Protein AF-0000000077848828 (afdb_homodimer)

pLDDT: mean 71.22, std 27.48, range [21.75, 97.56]

Secondary structure (DSSP, 8-state):
-HHHHHHHHHHTEEEEEEE-TT-BHHHHHHHHGGG--EEEEEEEEEGGGSS-EEEEEEEESSTHHHHHHHHTTT-EETTEEPEEEEPP---TT---------------------------------------/-HHHHHHHHHHTEEEEEEE-TT-BHHHHHHHHGGG--EEEEEEEEEGGGSS-EEEEEEEESSTHHHHHHHHTTT-EETTEEPEEEEPP---TT---------------------------------------

InterPro domains:
  IPR000504 RNA recognition motif domain [PF00076] (14-82)
  IPR000504 RNA recognition motif domain [PS50102] (12-89)
  IPR000504 RNA recognition motif domain [SM00360] (13-85)
  IPR012677 Nucleotide-binding alpha-beta plait domain superfamily [G3DSA:3.30.70.330] (1-129)
  IPR035979 RNA-binding domain superfamily [SSF54928] (4-111)

Solvent-accessible surface area (backbone atoms only — not comparable to full-atom values): 15439 Å² total; per-residue (Å²): 106,69,65,59,53,49,47,56,51,27,60,14,14,29,32,34,38,53,32,50,47,72,52,20,52,46,56,53,48,63,73,47,44,87,37,44,59,64,43,36,36,36,40,40,36,35,59,77,69,82,47,73,44,16,32,33,38,40,27,36,74,44,51,73,24,35,61,49,44,37,66,51,37,66,38,74,50,96,86,28,67,27,44,41,39,76,36,77,72,83,48,92,84,55,74,71,74,64,68,72,68,74,71,72,75,73,73,74,72,69,79,60,85,74,88,66,86,79,78,74,87,91,82,86,81,86,73,87,71,80,66,120,108,70,65,58,52,50,48,55,49,26,61,14,15,31,32,34,37,53,31,52,47,72,53,21,52,47,56,51,47,62,72,47,45,89,35,43,59,62,42,34,36,36,40,41,36,36,58,78,67,82,49,72,44,16,33,34,38,41,29,35,74,44,52,72,26,34,60,50,44,36,66,53,36,66,37,73,50,96,85,28,65,26,45,39,39,76,37,76,70,81,48,92,86,54,74,70,74,63,69,70,64,73,70,71,72,73,69,76,69,79,72,72,86,86,80,78,72,80,76,85,72,93,70,88,68,91,70,92,80,61,94,114

Foldseek 3Di:
DVLVVLVVQLLQKKKKWQDAPPDDPVQVCVVLVVLAAWDDKAKDFDDPPVDRIIMMMTTHPDNSSLVVQQVCQQPDDPRDHMHMGRGDRDPVPPPCPCPVPVPPPPPPPPPDDDDPDDDDDDDDDDPDPDDD/DVLVVLVVQLLQKKKKWQDAPPDDPVQVCVVLVVLAAWDDKAKDFDDPPVDRIIMMMTTHPDNSSLVVQQVCQQPDDPRDHMHMGRGDRDPVPPPCPCPVPVPPPCPVPDPDDDDPPPDDDDDDDPDDDDDD

Structure (mmCIF, N/CA/C/O backbone):
data_AF-0000000077848828-model_v1
#
loop_
_entity.id
_entity.type
_entity.pdbx_description
1 polymer 'PABPN1 like, cytoplasmic'
#
loop_
_atom_site.group_PDB
_atom_site.id
_atom_site.type_symbol
_atom_site.label_atom_id
_atom_site.label_alt_id
_atom_site.label_comp_id
_atom_site.label_asym_id
_atom_site.label_entity_id
_atom_site.label_seq_id
_atom_site.pdbx_PDB_ins_code
_atom_site.Cartn_x
_atom_site.Cartn_y
_atom_site.Cartn_z
_atom_site.occupancy
_atom_site.B_iso_or_equiv
_atom_site.auth_seq_id
_atom_site.auth_comp_id
_atom_site.auth_asym_id
_atom_site.auth_atom_id
_atom_site.pdbx_PDB_model_num
ATOM 1 N N . ARG A 1 1 ? 4.199 15.312 17.312 1 58.78 1 ARG A N 1
ATOM 2 C CA . ARG A 1 1 ? 4.566 13.93 17.578 1 58.78 1 ARG A CA 1
ATOM 3 C C . ARG A 1 1 ? 4.328 13.055 16.344 1 58.78 1 ARG A C 1
ATOM 5 O O . ARG A 1 1 ? 5.215 12.305 15.93 1 58.78 1 ARG A O 1
ATOM 12 N N . ALA A 1 2 ? 3.207 13.312 15.711 1 61.81 2 ALA A N 1
ATOM 13 C CA . ALA A 1 2 ? 2.877 12.508 14.539 1 61.81 2 ALA A CA 1
ATOM 14 C C . ALA A 1 2 ? 3.846 12.789 13.391 1 61.81 2 ALA A C 1
ATOM 16 O O . ALA A 1 2 ? 4.301 11.859 12.719 1 61.81 2 ALA A O 1
ATOM 17 N N . THR A 1 3 ? 4.195 13.961 13.281 1 66.38 3 THR A N 1
ATOM 18 C CA . THR A 1 3 ? 5.082 14.344 12.188 1 66.38 3 THR A CA 1
ATOM 19 C C . THR A 1 3 ? 6.488 13.789 12.414 1 66.38 3 THR A C 1
ATOM 21 O O . THR A 1 3 ? 7.133 13.328 11.469 1 66.38 3 THR A O 1
ATOM 24 N N . GLN A 1 4 ? 6.969 13.875 13.727 1 67.81 4 GLN A N 1
ATOM 25 C CA . GLN A 1 4 ? 8.297 13.359 14.039 1 67.81 4 GLN A CA 1
ATOM 26 C C . GLN A 1 4 ? 8.367 11.852 13.82 1 67.81 4 GLN A C 1
ATOM 28 O O . GLN A 1 4 ? 9.359 11.336 13.305 1 67.81 4 GLN A O 1
ATOM 33 N N . GLU A 1 5 ? 7.336 11.219 14.188 1 77.88 5 GLU A N 1
ATOM 34 C CA . GLU A 1 5 ? 7.285 9.773 13.992 1 77.88 5 GLU A CA 1
ATOM 35 C C . GLU A 1 5 ? 7.297 9.422 12.508 1 77.88 5 GLU A C 1
ATOM 37 O O . GLU A 1 5 ? 7.957 8.469 12.094 1 77.88 5 GLU A O 1
ATOM 42 N N . LYS A 1 6 ? 6.594 10.234 11.852 1 81.38 6 LYS A N 1
ATOM 43 C CA . LYS A 1 6 ? 6.559 10.008 10.406 1 81.38 6 LYS A CA 1
ATOM 44 C C . LYS A 1 6 ? 7.938 10.203 9.789 1 81.38 6 LYS A C 1
ATOM 46 O O . LYS A 1 6 ? 8.344 9.438 8.914 1 81.38 6 LYS A O 1
ATOM 51 N N . MET A 1 7 ? 8.641 11.18 10.195 1 81.12 7 MET A N 1
ATOM 52 C CA . MET A 1 7 ? 9.977 11.445 9.672 1 81.12 7 MET A CA 1
ATOM 53 C C . MET A 1 7 ? 10.93 10.297 10.008 1 81.12 7 MET A C 1
ATOM 55 O O . MET A 1 7 ? 11.773 9.922 9.188 1 81.12 7 MET A O 1
ATOM 59 N N . GLU A 1 8 ? 10.859 9.844 11.18 1 87.31 8 GLU A N 1
ATOM 60 C CA . GLU A 1 8 ? 11.727 8.742 11.594 1 87.31 8 GLU A CA 1
ATOM 61 C C . GLU A 1 8 ? 11.453 7.484 10.773 1 87.31 8 GLU A C 1
ATOM 63 O O . GLU A 1 8 ? 12.383 6.773 10.391 1 87.31 8 GLU A O 1
ATOM 68 N N . VAL A 1 9 ? 10.234 7.219 10.539 1 90.56 9 VAL A N 1
ATOM 69 C CA . VAL A 1 9 ? 9.867 6.059 9.742 1 90.56 9 VAL A CA 1
ATOM 70 C C . VAL A 1 9 ? 10.391 6.223 8.312 1 90.56 9 VAL A C 1
ATOM 72 O O . VAL A 1 9 ? 10.898 5.27 7.719 1 90.56 9 VAL A O 1
ATOM 75 N N . ASP A 1 10 ? 10.32 7.398 7.801 1 92.44 10 ASP A N 1
ATOM 76 C CA . ASP A 1 10 ? 10.781 7.656 6.441 1 92.44 10 ASP A CA 1
ATOM 77 C C . ASP A 1 10 ? 12.289 7.434 6.32 1 92.44 10 ASP A C 1
ATOM 79 O O . ASP A 1 10 ? 12.773 6.938 5.301 1 92.44 10 ASP A O 1
ATOM 83 N N . GLN A 1 11 ? 13.031 7.734 7.367 1 93.69 11 GLN A N 1
ATOM 84 C CA . GLN A 1 11 ? 14.484 7.586 7.352 1 93.69 11 GLN A CA 1
ATOM 85 C C . GLN A 1 11 ? 14.891 6.117 7.34 1 93.69 11 GLN A C 1
ATOM 87 O O . GLN A 1 11 ? 16.016 5.777 6.98 1 93.69 11 GLN A O 1
ATOM 92 N N . ARG A 1 12 ? 13.961 5.27 7.738 1 96.5 12 ARG A N 1
ATOM 93 C CA . ARG A 1 12 ? 14.234 3.836 7.758 1 96.5 12 ARG A CA 1
ATOM 94 C C . ARG A 1 12 ? 13.547 3.133 6.59 1 96.5 12 ARG A C 1
ATOM 96 O O . ARG A 1 12 ? 13.391 1.911 6.602 1 96.5 12 ARG A O 1
ATOM 103 N N . SER A 1 13 ? 13.133 3.914 5.629 1 97.44 13 SER A N 1
ATOM 104 C CA . SER A 1 13 ? 12.336 3.342 4.547 1 97.44 13 SER A CA 1
ATOM 105 C C . SER A 1 13 ? 12.992 3.578 3.193 1 97.44 13 SER A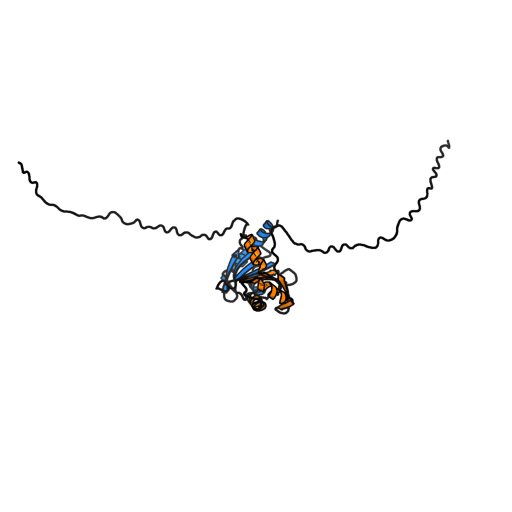 C 1
ATOM 107 O O . SER A 1 13 ? 13.797 4.5 3.039 1 97.44 13 SER A O 1
ATOM 109 N N . VAL A 1 14 ? 12.664 2.709 2.209 1 97.25 14 VAL A N 1
ATOM 110 C CA . VAL A 1 14 ? 13.102 2.891 0.827 1 97.25 14 VAL A CA 1
ATOM 111 C C . VAL A 1 14 ? 11.883 2.904 -0.099 1 97.25 14 VAL A C 1
ATOM 113 O O . VAL A 1 14 ? 10.852 2.301 0.21 1 97.25 14 VAL A O 1
ATOM 116 N N . TYR A 1 15 ? 12.047 3.635 -1.154 1 95.88 15 TYR A N 1
ATOM 117 C CA . TYR A 1 15 ? 11.164 3.572 -2.311 1 95.88 15 TYR A CA 1
ATOM 118 C C . TYR A 1 15 ? 11.625 2.51 -3.299 1 95.88 15 TYR A C 1
ATOM 120 O O . TYR A 1 15 ? 12.812 2.447 -3.641 1 95.88 15 TYR A O 1
ATOM 128 N N . VAL A 1 16 ? 10.695 1.726 -3.732 1 95.62 16 VAL A N 1
ATOM 129 C CA . VAL A 1 16 ? 10.961 0.718 -4.754 1 95.62 16 VAL A CA 1
ATOM 130 C C . VAL A 1 16 ? 10.078 0.968 -5.973 1 95.62 16 VAL A C 1
ATOM 132 O O . VAL A 1 16 ? 8.859 0.831 -5.902 1 95.62 16 VAL A O 1
ATOM 135 N N . GLY A 1 17 ? 10.703 1.342 -7.117 1 93.31 17 GLY A N 1
ATOM 136 C CA . GLY A 1 17 ? 9.969 1.612 -8.344 1 93.31 17 GLY A CA 1
ATOM 137 C C . GLY A 1 17 ? 9.945 0.433 -9.297 1 93.31 17 GLY A C 1
ATOM 138 O O . GLY A 1 17 ? 10.781 -0.467 -9.195 1 93.31 17 GLY A O 1
ATOM 139 N N . ASN A 1 18 ? 8.945 0.45 -10.18 1 91.06 18 ASN A N 1
ATOM 140 C CA . ASN A 1 18 ? 8.797 -0.529 -11.25 1 91.06 18 ASN A CA 1
ATOM 141 C C . ASN A 1 18 ? 8.438 -1.908 -10.703 1 91.06 18 ASN A C 1
ATOM 143 O O . ASN A 1 18 ? 8.961 -2.92 -11.172 1 91.06 18 ASN A O 1
ATOM 147 N N . VAL A 1 19 ? 7.629 -1.877 -9.75 1 92.31 19 VAL A N 1
ATOM 148 C CA . VAL A 1 19 ? 7.191 -3.129 -9.148 1 92.31 19 VAL A CA 1
ATOM 149 C C . VAL A 1 19 ? 6.059 -3.734 -9.969 1 92.31 19 VAL A C 1
ATOM 151 O O . VAL A 1 19 ? 5.094 -3.045 -10.312 1 92.31 19 VAL A O 1
ATOM 154 N N . ASP A 1 20 ? 6.234 -4.996 -10.25 1 91.5 20 ASP A N 1
ATOM 155 C CA . ASP A 1 20 ? 5.242 -5.734 -11.023 1 91.5 20 ASP A CA 1
ATOM 156 C C . ASP A 1 20 ? 3.916 -5.824 -10.273 1 91.5 20 ASP A C 1
ATOM 158 O O . ASP A 1 20 ? 3.896 -6.07 -9.062 1 91.5 20 ASP A O 1
ATOM 162 N N . TYR A 1 21 ? 2.809 -5.848 -10.984 1 90.19 21 TYR A N 1
ATOM 163 C CA . TYR A 1 21 ? 1.464 -5.91 -10.43 1 90.19 21 TYR A CA 1
ATOM 164 C C . TYR A 1 21 ? 1.23 -7.238 -9.719 1 90.19 21 TYR A C 1
ATOM 166 O O . TYR A 1 21 ? 0.445 -7.316 -8.766 1 90.19 21 TYR A O 1
ATOM 174 N N . GLY A 1 22 ? 1.906 -8.18 -10.172 1 92.81 22 GLY A N 1
ATOM 175 C CA . GLY A 1 22 ? 1.775 -9.508 -9.594 1 92.81 22 GLY A CA 1
ATOM 176 C C . GLY A 1 22 ? 2.664 -9.727 -8.383 1 92.81 22 GLY A C 1
ATOM 177 O O . GLY A 1 22 ? 2.568 -10.75 -7.707 1 92.81 22 GLY A O 1
ATOM 178 N N . GLY A 1 23 ? 3.508 -8.719 -8.07 1 94.12 23 GLY A N 1
ATOM 179 C CA . GLY A 1 23 ? 4.383 -8.836 -6.914 1 94.12 23 GLY A CA 1
ATOM 180 C C . GLY A 1 23 ? 3.643 -8.734 -5.59 1 94.12 23 GLY A C 1
ATOM 181 O O . GLY A 1 23 ? 2.754 -7.898 -5.434 1 94.12 23 GLY A O 1
ATOM 182 N N . SER A 1 24 ? 4.016 -9.578 -4.66 1 94.94 24 SER A N 1
ATOM 183 C CA . SER A 1 24 ? 3.385 -9.586 -3.346 1 94.94 24 SER A CA 1
ATOM 184 C C . SER A 1 24 ? 4.332 -9.039 -2.277 1 94.94 24 SER A C 1
ATOM 186 O O . SER A 1 24 ? 5.539 -8.938 -2.508 1 94.94 24 SER A O 1
ATOM 188 N N . ALA A 1 25 ? 3.727 -8.742 -1.185 1 94.56 25 ALA A N 1
ATOM 189 C CA . ALA A 1 25 ? 4.543 -8.305 -0.055 1 94.56 25 ALA A CA 1
ATOM 190 C C . ALA A 1 25 ? 5.523 -9.398 0.367 1 94.56 25 ALA A C 1
ATOM 192 O O . ALA A 1 25 ? 6.676 -9.109 0.707 1 94.56 25 ALA A O 1
ATOM 193 N N . GLU A 1 26 ? 5.066 -10.531 0.309 1 93.19 26 GLU A N 1
ATOM 194 C CA . GLU A 1 26 ? 5.906 -11.672 0.669 1 93.19 26 GLU A CA 1
ATOM 195 C C . GLU A 1 26 ? 7.133 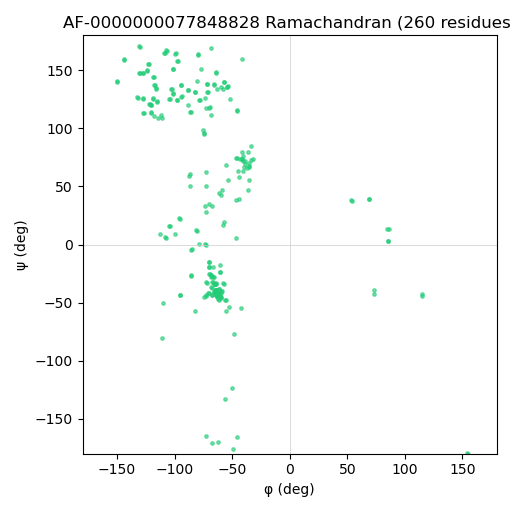-11.766 -0.235 1 93.19 26 GLU A C 1
ATOM 197 O O . GLU A 1 26 ? 8.25 -11.977 0.244 1 93.19 26 GLU A O 1
ATOM 202 N N . GLU A 1 27 ? 6.93 -11.594 -1.437 1 95.25 27 GLU A N 1
ATOM 203 C CA . GLU A 1 27 ? 8.023 -11.664 -2.398 1 95.25 27 GLU A CA 1
ATOM 204 C C . GLU A 1 27 ? 9.008 -10.508 -2.205 1 95.25 27 GLU A C 1
ATOM 206 O O . GLU A 1 27 ? 10.219 -10.703 -2.281 1 95.25 27 GLU A O 1
ATOM 211 N N . LEU A 1 28 ? 8.461 -9.352 -2.006 1 95.38 28 LEU A N 1
ATOM 212 C CA . LEU A 1 28 ? 9.328 -8.203 -1.772 1 95.38 28 LEU A CA 1
ATOM 213 C C . LEU A 1 28 ? 10.133 -8.375 -0.492 1 95.38 28 LEU A C 1
ATOM 215 O O . LEU A 1 28 ? 11.32 -8.047 -0.453 1 95.38 28 LEU A O 1
ATOM 219 N N . GLU A 1 29 ? 9.438 -8.82 0.507 1 94.12 29 GLU A N 1
ATOM 220 C CA . GLU A 1 29 ? 10.133 -9.086 1.763 1 94.12 29 GLU A CA 1
ATOM 221 C C . GLU A 1 29 ? 11.281 -10.062 1.558 1 94.12 29 GLU A C 1
ATOM 223 O O . GLU A 1 29 ? 12.383 -9.844 2.07 1 94.12 29 GLU A O 1
ATOM 228 N N . SER A 1 30 ? 10.992 -11.125 0.865 1 94.62 30 SER A N 1
ATOM 229 C CA . SER A 1 30 ? 12.031 -12.109 0.583 1 94.62 30 SER A CA 1
ATOM 230 C C . SER A 1 30 ? 13.18 -11.492 -0.204 1 94.62 30 SER A C 1
ATOM 232 O O . SER A 1 30 ? 14.352 -11.797 0.05 1 94.62 30 SER A O 1
ATOM 234 N N . HIS A 1 31 ? 12.922 -10.68 -1.1 1 95.44 31 HIS A N 1
ATOM 235 C CA . HIS A 1 31 ? 13.922 -10.047 -1.959 1 95.44 31 HIS A CA 1
ATOM 236 C C . HIS A 1 31 ? 14.852 -9.141 -1.155 1 95.44 31 HIS A C 1
ATOM 238 O O . HIS A 1 31 ? 16.047 -9.07 -1.438 1 95.44 31 HIS A O 1
ATOM 244 N N . PHE A 1 32 ? 14.359 -8.484 -0.114 1 95.88 32 PHE A N 1
ATOM 245 C CA . PHE A 1 32 ? 15.133 -7.496 0.631 1 95.88 32 PHE A CA 1
ATOM 246 C C . PHE A 1 32 ? 15.523 -8.031 2.002 1 95.88 32 PHE A C 1
ATOM 248 O O . PHE A 1 32 ? 16.062 -7.301 2.832 1 95.88 32 PHE A O 1
ATOM 255 N N . ASN A 1 33 ? 15.258 -9.258 2.271 1 93.88 33 ASN A N 1
ATOM 256 C CA . ASN A 1 33 ? 15.492 -9.867 3.572 1 93.88 33 ASN A CA 1
ATOM 257 C C . ASN A 1 33 ? 16.953 -9.773 3.98 1 93.88 33 ASN A C 1
ATOM 259 O O . ASN A 1 33 ? 17.266 -9.617 5.16 1 93.88 33 ASN A O 1
ATOM 263 N N . SER A 1 34 ? 17.812 -9.836 3.035 1 94.94 34 SER A N 1
ATOM 264 C CA . SER A 1 34 ? 19.25 -9.82 3.314 1 94.94 34 SER A CA 1
ATOM 265 C C . SER A 1 34 ? 19.703 -8.445 3.795 1 94.94 34 SER A C 1
ATOM 267 O O . SER A 1 34 ? 20.797 -8.305 4.344 1 94.94 34 SER A O 1
ATOM 269 N N . CYS A 1 35 ? 18.891 -7.453 3.617 1 95.12 35 CYS A N 1
ATOM 270 C CA . CYS A 1 35 ? 19.266 -6.09 3.971 1 95.12 35 CYS A CA 1
ATOM 271 C C . CYS A 1 35 ? 18.969 -5.805 5.438 1 95.12 35 CYS A C 1
ATOM 273 O O . CYS A 1 35 ? 19.516 -4.867 6.016 1 95.12 35 CYS A O 1
ATOM 275 N N . GLY A 1 36 ? 18.031 -6.48 5.977 1 95.12 36 GLY A N 1
ATOM 276 C CA . GLY A 1 36 ? 17.656 -6.266 7.367 1 95.12 36 GLY A CA 1
ATOM 277 C C . GLY A 1 36 ? 16.219 -6.668 7.668 1 95.12 36 GLY A C 1
ATOM 278 O O . GLY A 1 36 ? 15.5 -7.121 6.781 1 95.12 36 GLY A O 1
ATOM 279 N N . GLN A 1 37 ? 15.883 -6.469 8.938 1 94.69 37 GLN A N 1
ATOM 280 C CA . GLN A 1 37 ? 14.523 -6.781 9.367 1 94.69 37 GLN A CA 1
ATOM 281 C C . GLN A 1 37 ? 13.523 -5.773 8.805 1 94.69 37 GLN A C 1
ATOM 283 O O . GLN A 1 37 ? 13.711 -4.562 8.945 1 94.69 37 GLN A O 1
ATOM 288 N N . ILE A 1 38 ? 12.539 -6.324 8.273 1 94.5 38 ILE A N 1
ATOM 289 C CA . ILE A 1 38 ? 11.516 -5.488 7.66 1 94.5 38 ILE A CA 1
ATOM 290 C C . ILE A 1 38 ? 10.305 -5.391 8.578 1 94.5 38 ILE A C 1
ATOM 292 O O . ILE A 1 38 ? 9.797 -6.406 9.062 1 94.5 38 ILE A O 1
ATOM 296 N N . ASN A 1 39 ? 9.805 -4.148 8.75 1 93.06 39 ASN A N 1
ATOM 297 C CA . ASN A 1 39 ? 8.641 -3.906 9.602 1 93.06 39 ASN A CA 1
ATOM 298 C C . ASN A 1 39 ? 7.348 -3.871 8.781 1 93.06 39 ASN A C 1
ATOM 300 O O . ASN A 1 39 ? 6.324 -4.406 9.211 1 93.06 39 ASN A O 1
ATOM 304 N N . ARG A 1 40 ? 7.438 -3.178 7.648 1 93.25 40 ARG A N 1
ATOM 305 C CA . ARG A 1 40 ? 6.211 -2.953 6.887 1 93.25 40 ARG A CA 1
ATOM 306 C C . ARG A 1 40 ? 6.504 -2.848 5.395 1 93.25 40 ARG A C 1
ATOM 308 O O . ARG A 1 40 ? 7.488 -2.225 4.992 1 93.25 40 ARG A O 1
ATOM 315 N N . VAL A 1 41 ? 5.645 -3.43 4.59 1 95.75 41 VAL A N 1
ATOM 316 C CA . VAL A 1 41 ? 5.688 -3.293 3.139 1 95.75 41 VAL A CA 1
ATOM 317 C C . VAL A 1 41 ? 4.398 -2.641 2.645 1 95.75 41 VAL A C 1
ATOM 319 O O . VAL A 1 41 ? 3.301 -3.057 3.021 1 95.75 41 VAL A O 1
ATOM 322 N N . THR A 1 42 ? 4.516 -1.552 1.892 1 95.25 42 THR A N 1
ATOM 323 C CA . THR A 1 42 ? 3.389 -0.883 1.252 1 95.25 42 THR A CA 1
ATOM 324 C C . THR A 1 42 ? 3.508 -0.957 -0.268 1 95.25 42 THR A C 1
ATOM 326 O O . THR A 1 42 ? 4.508 -0.514 -0.84 1 95.25 42 THR A O 1
ATOM 329 N N . ILE A 1 43 ? 2.553 -1.486 -0.913 1 95.62 43 ILE A N 1
ATOM 330 C CA . ILE A 1 43 ? 2.549 -1.607 -2.367 1 95.62 43 ILE A CA 1
ATOM 331 C C . ILE A 1 43 ? 1.409 -0.775 -2.951 1 95.62 43 ILE A C 1
ATOM 333 O O . ILE A 1 43 ? 0.277 -0.835 -2.467 1 95.62 43 ILE A O 1
ATOM 337 N N . LEU A 1 44 ? 1.689 -0.025 -3.982 1 94.56 44 LEU A N 1
ATOM 338 C CA . LEU A 1 44 ? 0.706 0.79 -4.688 1 94.56 44 LEU A CA 1
ATOM 339 C C . LEU A 1 44 ? 0.738 0.506 -6.188 1 94.56 44 LEU A C 1
ATOM 341 O O . LEU A 1 44 ? 1.798 0.57 -6.812 1 94.56 44 LEU A O 1
ATOM 345 N N . CYS A 1 45 ? -0.427 0.171 -6.672 1 92.38 45 CYS A N 1
ATOM 346 C CA . CYS A 1 45 ? -0.509 -0.16 -8.086 1 92.38 45 CYS A CA 1
ATOM 347 C C . CYS A 1 45 ? -1.67 0.57 -8.75 1 92.38 45 CYS A C 1
ATOM 349 O O . CYS A 1 45 ? -2.816 0.445 -8.32 1 92.38 45 CYS A O 1
ATOM 351 N N . ASP A 1 46 ? -1.309 1.241 -9.789 1 88.5 46 ASP A N 1
ATOM 352 C CA . ASP A 1 46 ? -2.324 1.933 -10.578 1 88.5 46 ASP A CA 1
ATOM 353 C C . ASP A 1 46 ? -2.619 1.179 -11.867 1 88.5 46 ASP A C 1
ATOM 355 O O . ASP A 1 46 ? -1.702 0.832 -12.617 1 88.5 46 ASP A O 1
ATOM 359 N N . LYS A 1 47 ? -3.82 0.865 -12.109 1 76.06 47 LYS A N 1
ATOM 360 C CA . LYS A 1 47 ? -4.207 0.087 -13.281 1 76.06 47 LYS A CA 1
ATOM 361 C C . LYS A 1 47 ? -4.102 0.922 -14.555 1 76.06 47 LYS A C 1
ATOM 363 O O . LYS A 1 47 ? -3.754 0.403 -15.617 1 76.06 47 LYS A O 1
ATOM 368 N N . PHE A 1 48 ? -4.523 2.105 -14.539 1 68.06 48 PHE A N 1
ATOM 369 C CA . PHE A 1 48 ? -4.695 2.842 -15.789 1 68.06 48 PHE A CA 1
ATOM 370 C C . PHE A 1 48 ? -3.479 3.713 -16.078 1 68.06 48 PHE A C 1
ATOM 372 O O . PHE A 1 48 ? -3.584 4.723 -16.781 1 68.06 48 PHE A O 1
ATOM 379 N N . SER A 1 49 ? -2.406 3.422 -15.562 1 62.03 49 SER A N 1
ATOM 380 C CA . SER A 1 49 ? -1.25 4.246 -15.898 1 62.03 49 SER A CA 1
ATOM 381 C C . SER A 1 49 ? -0.644 3.828 -17.234 1 62.03 49 SER A C 1
ATOM 383 O O . SER A 1 49 ? 0.251 4.5 -17.75 1 62.03 49 SER A O 1
ATOM 385 N N . GLY A 1 50 ? -1.405 2.932 -18.062 1 58.38 50 GLY A N 1
ATOM 386 C CA . GLY A 1 50 ? -0.883 2.441 -19.328 1 58.38 50 GLY A CA 1
ATOM 387 C C . GLY A 1 50 ? 0.221 1.414 -19.156 1 58.38 50 GLY A C 1
ATOM 388 O O . GLY A 1 50 ? 0.474 0.614 -20.062 1 58.38 50 GLY A O 1
ATOM 389 N N . HIS A 1 51 ? 1.037 1.608 -18.25 1 57.75 51 HIS A N 1
ATOM 390 C CA . HIS A 1 51 ? 2.023 0.581 -17.938 1 57.75 51 HIS A CA 1
ATOM 391 C C . HIS A 1 51 ? 1.85 0.062 -16.516 1 57.75 51 HIS A C 1
ATOM 393 O O . HIS A 1 51 ? 1.8 0.847 -15.562 1 57.75 51 HIS A O 1
ATOM 399 N N . PRO A 1 52 ? 1.377 -1.253 -16.5 1 57.06 52 PRO A N 1
ATOM 400 C CA . PRO A 1 52 ? 1.22 -1.781 -15.141 1 57.06 52 PRO A CA 1
ATOM 401 C C . PRO A 1 52 ? 2.432 -1.505 -14.258 1 57.06 52 PRO A C 1
ATOM 403 O O . PRO A 1 52 ? 3.412 -2.254 -14.297 1 57.06 52 PRO A O 1
ATOM 406 N N . LYS A 1 53 ? 2.605 -0.268 -13.805 1 71.31 53 LYS A N 1
ATOM 407 C CA . LYS A 1 53 ? 3.736 0.114 -12.961 1 71.31 53 LYS A CA 1
ATOM 408 C C . LYS A 1 53 ? 3.279 0.442 -11.547 1 71.31 53 LYS A C 1
ATOM 410 O O . LYS A 1 53 ? 2.291 1.155 -11.352 1 71.31 53 LYS A O 1
ATOM 415 N N . GLY A 1 54 ? 3.635 -0.443 -10.656 1 88.69 54 GLY A N 1
ATOM 416 C CA . GLY A 1 54 ? 3.449 -0.076 -9.266 1 88.69 54 GLY A CA 1
ATOM 417 C C . GLY A 1 54 ? 4.75 0.252 -8.555 1 88.69 54 GLY A C 1
ATOM 418 O O . GLY A 1 54 ? 5.801 0.342 -9.188 1 88.69 54 GLY A O 1
ATOM 419 N N . TYR A 1 55 ? 4.695 0.787 -7.512 1 93.62 55 TYR A N 1
ATOM 420 C CA . TYR A 1 55 ? 5.836 1 -6.625 1 93.62 55 TYR A CA 1
ATOM 421 C C . TYR A 1 55 ? 5.516 0.54 -5.207 1 93.62 55 TYR A C 1
ATOM 423 O O . TYR A 1 55 ? 4.387 0.138 -4.918 1 93.62 55 TYR A O 1
ATOM 431 N N . ALA A 1 56 ? 6.543 0.521 -4.438 1 95.94 56 ALA A N 1
ATOM 432 C CA . ALA A 1 56 ? 6.371 0.08 -3.057 1 95.94 56 ALA A CA 1
ATOM 433 C C . ALA A 1 56 ? 7.266 0.877 -2.111 1 95.94 56 ALA A C 1
ATOM 435 O O . ALA A 1 56 ? 8.188 1.564 -2.553 1 95.94 56 ALA A O 1
ATOM 436 N N . TYR A 1 57 ? 6.895 0.87 -0.875 1 96.75 57 TYR A N 1
ATOM 437 C CA . TYR A 1 57 ? 7.742 1.326 0.221 1 96.75 57 TYR A CA 1
ATOM 438 C C . TYR A 1 57 ? 8.047 0.187 1.188 1 96.75 57 TYR A C 1
ATOM 440 O O . TYR A 1 57 ? 7.156 -0.598 1.527 1 96.75 57 TYR A O 1
ATOM 448 N N . ILE A 1 58 ? 9.25 0.154 1.566 1 96.62 58 ILE A N 1
ATOM 449 C CA . ILE A 1 58 ? 9.664 -0.846 2.545 1 96.62 58 ILE A CA 1
ATOM 450 C C . ILE A 1 58 ? 10.25 -0.156 3.771 1 96.62 58 ILE A C 1
ATOM 452 O O . ILE A 1 58 ? 11.219 0.6 3.662 1 96.62 58 ILE A O 1
ATOM 456 N N . GLU A 1 59 ? 9.648 -0.417 4.816 1 96.5 59 GLU A N 1
ATOM 457 C CA . GLU A 1 59 ? 10.117 0.1 6.102 1 96.5 59 GLU A CA 1
ATOM 458 C C . GLU A 1 59 ? 10.938 -0.945 6.852 1 96.5 59 GLU A C 1
ATOM 460 O O . GLU A 1 59 ? 10.43 -2.016 7.188 1 96.5 59 GLU A O 1
ATOM 465 N N . PHE A 1 60 ? 12.141 -0.569 7.207 1 96.5 60 PHE A N 1
ATOM 466 C CA . PHE A 1 60 ? 13.016 -1.457 7.961 1 96.5 60 PHE A CA 1
ATOM 467 C C . PHE A 1 60 ? 12.992 -1.111 9.445 1 96.5 60 PHE A C 1
ATOM 469 O O . PHE A 1 60 ? 12.508 -0.046 9.828 1 96.5 60 PHE A O 1
ATOM 476 N N . ALA A 1 61 ? 13.484 -2.07 10.18 1 95.12 61 ALA A N 1
ATOM 477 C CA . ALA A 1 61 ? 13.609 -1.844 11.617 1 95.12 61 ALA A CA 1
ATOM 478 C C . ALA A 1 61 ? 14.734 -0.85 11.922 1 95.12 61 ALA A C 1
ATOM 480 O O . ALA A 1 61 ? 14.609 -0.028 12.828 1 95.12 61 ALA A O 1
ATOM 481 N N . ASP A 1 62 ? 15.805 -0.877 11.07 1 95.81 62 ASP A N 1
ATOM 482 C CA . ASP A 1 62 ? 17 -0.087 11.328 1 95.81 62 ASP A CA 1
ATOM 483 C C . ASP A 1 62 ? 17.375 0.767 10.117 1 95.81 62 ASP A C 1
ATOM 485 O O . ASP A 1 62 ? 17.266 0.311 8.977 1 95.81 62 ASP A O 1
ATOM 489 N N . LYS A 1 63 ? 17.938 1.904 10.383 1 95.38 63 LYS A N 1
ATOM 490 C CA . LYS A 1 63 ? 18.312 2.844 9.336 1 95.38 63 LYS A CA 1
ATOM 491 C C . LYS A 1 63 ? 19.453 2.285 8.484 1 95.38 63 LYS A C 1
ATOM 493 O O . LYS A 1 63 ? 19.578 2.617 7.305 1 95.38 63 LYS A O 1
ATOM 498 N N . SER A 1 64 ? 20.281 1.54 9.062 1 95.69 64 SER A N 1
ATOM 499 C CA . SER A 1 64 ? 21.422 0.986 8.352 1 95.69 64 SER A CA 1
ATOM 500 C C . SER A 1 64 ? 20.984 0.102 7.191 1 95.69 64 SER A C 1
ATOM 502 O O . SER A 1 64 ? 21.734 -0.101 6.234 1 95.69 64 SER A O 1
ATOM 504 N N . SER A 1 65 ? 19.781 -0.424 7.25 1 96.94 65 SER A N 1
ATOM 505 C CA . SER A 1 65 ? 19.266 -1.307 6.211 1 96.94 65 SER A CA 1
ATOM 506 C C . SER A 1 65 ? 18.984 -0.54 4.922 1 96.94 65 SER A C 1
ATOM 50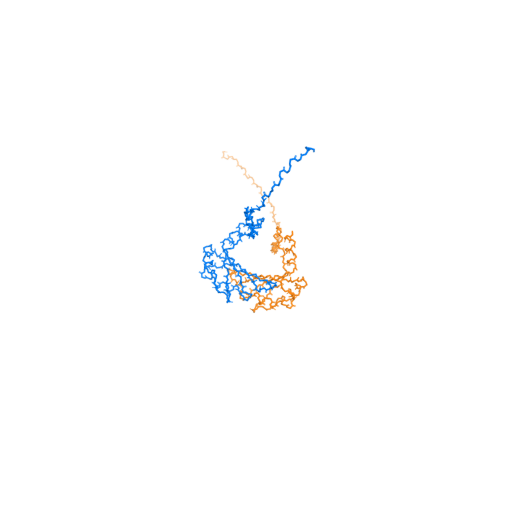8 O O . SER A 1 65 ? 18.984 -1.123 3.836 1 96.94 65 SER A O 1
ATOM 510 N N . VAL A 1 66 ? 18.75 0.695 5.062 1 96.69 66 VAL A N 1
ATOM 511 C CA . VAL A 1 66 ? 18.422 1.531 3.916 1 96.69 66 VAL A CA 1
ATOM 512 C C . VAL A 1 66 ? 19.578 1.545 2.926 1 96.69 66 VAL A C 1
ATOM 514 O O . VAL A 1 66 ? 19.375 1.355 1.723 1 96.69 66 VAL A O 1
ATOM 517 N N . LYS A 1 67 ? 20.766 1.758 3.443 1 95 67 LYS A N 1
ATOM 518 C CA . LYS A 1 67 ? 21.953 1.771 2.576 1 95 67 LYS A CA 1
ATOM 519 C C . LYS A 1 67 ? 22.109 0.437 1.856 1 95 67 LYS A C 1
ATOM 521 O O . LYS A 1 67 ? 22.391 0.403 0.657 1 95 67 LYS A O 1
ATOM 526 N N . ALA A 1 68 ? 21.969 -0.581 2.594 1 95.38 68 ALA A N 1
ATOM 527 C CA . ALA A 1 68 ? 22.078 -1.915 2.012 1 95.38 68 ALA A CA 1
ATOM 528 C C . ALA A 1 68 ? 21.031 -2.129 0.921 1 95.38 68 ALA A C 1
ATOM 530 O O . ALA A 1 68 ? 21.328 -2.717 -0.122 1 95.38 68 ALA A O 1
ATOM 531 N N . ALA A 1 69 ? 19.828 -1.685 1.151 1 96.81 69 ALA A N 1
ATOM 532 C CA . ALA A 1 69 ? 18.734 -1.853 0.199 1 96.81 69 ALA A CA 1
ATOM 533 C C . ALA A 1 69 ? 19 -1.065 -1.081 1 96.81 69 ALA A C 1
ATOM 535 O O . ALA A 1 69 ? 18.719 -1.546 -2.182 1 96.81 69 ALA A O 1
ATOM 536 N N . VAL A 1 70 ? 19.5 0.096 -0.972 1 94.88 70 VAL A N 1
ATOM 537 C CA . VAL A 1 70 ? 19.781 0.948 -2.123 1 94.88 70 VAL A CA 1
ATOM 538 C C . VAL A 1 70 ? 20.844 0.299 -2.996 1 94.88 70 VAL A C 1
ATOM 540 O O . VAL A 1 70 ? 20.797 0.396 -4.223 1 94.88 70 VAL A O 1
ATOM 543 N N . GLU A 1 71 ? 21.719 -0.37 -2.326 1 91.88 71 GLU A N 1
ATOM 544 C CA . GLU A 1 71 ? 22.766 -1.058 -3.066 1 91.88 71 GLU A CA 1
ATOM 545 C C . GLU A 1 71 ? 22.203 -2.209 -3.891 1 91.88 71 GLU A C 1
ATOM 547 O O . GLU A 1 71 ? 22.812 -2.639 -4.871 1 91.88 71 GLU A O 1
ATOM 552 N N . LEU A 1 72 ? 21.109 -2.746 -3.422 1 85.06 72 LEU A N 1
ATOM 553 C CA . LEU A 1 72 ? 20.422 -3.768 -4.207 1 85.06 72 LEU A CA 1
ATOM 554 C C . LEU A 1 72 ? 19.703 -3.143 -5.391 1 85.06 72 LEU A C 1
ATOM 556 O O . LEU A 1 72 ? 19.031 -3.844 -6.152 1 85.06 72 LEU A O 1
ATOM 560 N N . GLY A 1 73 ? 19.844 -1.863 -5.484 1 78.5 73 GLY A N 1
ATOM 561 C CA . GLY A 1 73 ? 19.266 -1.177 -6.629 1 78.5 73 GLY A CA 1
ATOM 562 C C . GLY A 1 73 ? 19.719 -1.75 -7.957 1 78.5 73 GLY A C 1
ATOM 563 O O . GLY A 1 73 ? 20.766 -2.387 -8.039 1 78.5 73 GLY A O 1
ATOM 564 N N . GLU A 1 74 ? 18.75 -1.919 -8.867 1 80.06 74 GLU A N 1
ATOM 565 C CA . GLU A 1 74 ? 18.969 -2.447 -10.211 1 80.06 74 GLU A CA 1
ATOM 566 C C . GLU A 1 74 ? 18.922 -3.973 -10.219 1 80.06 74 GLU A C 1
ATOM 568 O O . GLU A 1 74 ? 19.5 -4.613 -11.094 1 80.06 74 GLU A O 1
ATOM 573 N N . SER A 1 75 ? 18.453 -4.484 -9.18 1 86.69 75 SER A N 1
ATOM 574 C CA . SER A 1 75 ? 18.234 -5.926 -9.188 1 86.69 75 SER A CA 1
ATOM 575 C C . SER A 1 75 ? 16.953 -6.289 -9.914 1 86.69 75 SER A C 1
ATOM 577 O O . SER A 1 75 ? 16.141 -5.41 -10.234 1 86.69 75 SER A O 1
ATOM 579 N N . THR A 1 76 ? 16.891 -7.547 -10.234 1 91.62 76 THR A N 1
ATOM 580 C CA . THR A 1 76 ? 15.734 -8.055 -10.961 1 91.62 76 THR A CA 1
ATOM 581 C C . THR A 1 76 ? 14.703 -8.625 -10 1 91.62 76 THR A C 1
ATOM 583 O O . THR A 1 76 ? 15.039 -9.406 -9.102 1 91.62 76 THR A O 1
ATOM 586 N N . PHE A 1 77 ? 13.594 -8.148 -10.172 1 90.94 77 PHE A N 1
ATOM 587 C CA . PHE A 1 77 ? 12.43 -8.617 -9.43 1 90.94 77 PHE A CA 1
ATOM 588 C C . PHE A 1 77 ? 11.297 -9 -10.367 1 90.94 77 PHE A C 1
ATOM 590 O O . PHE A 1 77 ? 10.75 -8.141 -11.062 1 90.94 77 PHE A O 1
ATOM 597 N N . ARG A 1 78 ? 10.961 -10.266 -10.422 1 92 78 ARG A N 1
ATOM 598 C CA . ARG A 1 78 ? 9.961 -10.797 -11.344 1 92 78 ARG A CA 1
ATOM 599 C C . ARG A 1 78 ? 10.266 -10.398 -12.781 1 92 78 ARG A C 1
ATOM 601 O O . ARG A 1 78 ? 9.375 -9.977 -13.516 1 92 78 ARG A O 1
ATOM 608 N N . GLY A 1 79 ? 11.469 -10.422 -13.016 1 89.69 79 GLY A N 1
ATOM 609 C CA . GLY A 1 79 ? 11.922 -10.219 -14.383 1 89.69 79 GLY A CA 1
ATOM 610 C C . GLY A 1 79 ? 12.07 -8.75 -14.742 1 89.69 79 GLY A C 1
ATOM 611 O O . GLY A 1 79 ? 12.406 -8.422 -15.883 1 89.69 79 GLY A O 1
ATOM 612 N N . ARG A 1 80 ? 11.836 -7.891 -13.797 1 90.19 80 ARG A N 1
ATOM 613 C CA . ARG A 1 80 ? 11.945 -6.457 -14.047 1 90.19 80 ARG A CA 1
ATOM 614 C C . ARG A 1 80 ? 13.031 -5.832 -13.18 1 90.19 80 ARG A C 1
ATOM 616 O O . ARG A 1 80 ? 13.203 -6.215 -12.023 1 90.19 80 ARG A O 1
ATOM 623 N N . ILE A 1 81 ? 13.688 -4.848 -13.82 1 92.19 81 ILE A N 1
ATOM 624 C CA . ILE A 1 81 ? 14.68 -4.105 -13.047 1 92.19 81 ILE A CA 1
ATOM 625 C C . ILE A 1 81 ? 13.977 -3.088 -12.148 1 92.19 81 ILE A C 1
ATOM 627 O O . ILE A 1 81 ? 13.234 -2.234 -12.633 1 92.19 81 ILE A O 1
ATOM 631 N N . ILE A 1 82 ? 14.305 -3.23 -10.898 1 92.5 82 ILE A N 1
ATOM 632 C CA . ILE A 1 82 ? 13.656 -2.322 -9.961 1 92.5 82 ILE A CA 1
ATOM 633 C C . ILE A 1 82 ? 14.617 -1.202 -9.578 1 92.5 82 ILE A C 1
ATOM 635 O O . ILE A 1 82 ? 15.836 -1.377 -9.633 1 92.5 82 ILE A O 1
ATOM 639 N N . LYS A 1 83 ? 14.031 -0.067 -9.273 1 93.44 83 LYS A N 1
ATOM 640 C CA . LYS A 1 83 ? 14.758 1.074 -8.727 1 93.44 83 LYS A CA 1
ATOM 641 C C . LYS A 1 83 ? 14.547 1.182 -7.219 1 93.44 83 LYS A C 1
ATOM 643 O O . LYS A 1 83 ? 13.43 1.035 -6.727 1 93.44 83 LYS A O 1
ATOM 648 N N . VAL A 1 84 ? 15.656 1.313 -6.496 1 96.19 84 VAL A N 1
ATOM 649 C CA . VAL A 1 84 ? 15.555 1.436 -5.047 1 96.19 84 VAL A CA 1
ATOM 650 C C . VAL A 1 84 ? 16.172 2.754 -4.594 1 96.19 84 VAL A C 1
ATOM 652 O O . VAL A 1 84 ? 17.359 3.01 -4.848 1 96.19 84 VAL A O 1
ATOM 655 N N . LEU A 1 85 ? 15.375 3.619 -3.955 1 95.44 85 LEU A N 1
ATOM 656 C CA . LEU A 1 85 ? 15.812 4.914 -3.449 1 95.44 85 LEU A CA 1
ATOM 657 C C . LEU A 1 85 ? 15.383 5.105 -1.999 1 95.44 85 LEU A C 1
ATOM 659 O O . LEU A 1 85 ? 14.344 4.586 -1.58 1 95.44 85 LEU A O 1
ATOM 663 N N . PRO A 1 86 ? 16.281 5.855 -1.276 1 94.81 86 PRO A N 1
ATOM 664 C CA . PRO A 1 86 ? 15.758 6.215 0.045 1 94.81 86 PRO A CA 1
ATOM 665 C C . PRO A 1 86 ? 14.43 6.969 -0.028 1 94.81 86 PRO A C 1
ATOM 667 O O . PRO A 1 86 ? 14.227 7.785 -0.928 1 94.81 86 PRO A O 1
ATOM 670 N N . LYS A 1 87 ? 13.555 6.613 0.909 1 93.06 87 LYS A N 1
ATOM 671 C CA . LYS A 1 87 ? 12.266 7.301 0.927 1 93.06 87 LYS A CA 1
ATOM 672 C C . LYS A 1 87 ? 12.438 8.773 1.281 1 93.06 87 LYS A C 1
ATOM 674 O O . LYS A 1 87 ? 13.172 9.117 2.211 1 93.06 87 LYS A O 1
ATOM 679 N N . ARG A 1 88 ? 11.703 9.57 0.537 1 84.25 88 ARG A N 1
ATOM 680 C CA . ARG A 1 88 ? 11.703 11 0.808 1 84.25 88 ARG A CA 1
ATOM 681 C C . ARG A 1 88 ? 10.547 11.383 1.7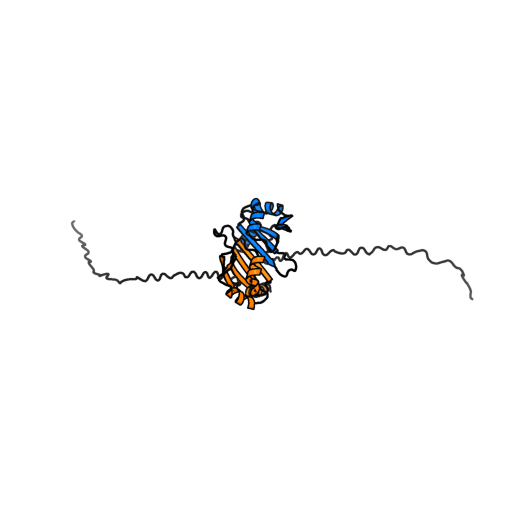29 1 84.25 88 ARG A C 1
ATOM 683 O O . ARG A 1 88 ? 9.469 10.797 1.653 1 84.25 88 ARG A O 1
ATOM 690 N N . THR A 1 89 ? 10.75 12.195 2.678 1 73.31 89 THR A N 1
ATOM 691 C CA . THR A 1 89 ? 9.68 12.641 3.561 1 73.31 89 THR A CA 1
ATOM 692 C C . THR A 1 89 ? 8.945 13.836 2.955 1 73.31 89 THR A C 1
ATOM 694 O O . THR A 1 89 ? 9.578 14.805 2.525 1 73.31 89 THR A O 1
ATOM 697 N N . ASN A 1 90 ? 7.629 13.617 2.598 1 60.94 90 ASN A N 1
ATOM 698 C CA . ASN A 1 90 ? 6.859 14.75 2.092 1 60.94 90 ASN A CA 1
ATOM 699 C C . ASN A 1 90 ? 6.465 15.703 3.213 1 60.94 90 ASN A C 1
ATOM 701 O O . ASN A 1 90 ? 5.922 15.281 4.234 1 60.94 90 ASN A O 1
ATOM 705 N N . MET A 1 91 ? 7.234 16.75 3.424 1 56.06 91 MET A N 1
ATOM 706 C CA . MET A 1 91 ? 6.844 17.75 4.414 1 56.06 91 MET A CA 1
ATOM 707 C C . MET A 1 91 ? 5.637 18.547 3.939 1 56.06 91 MET A C 1
ATOM 709 O O . MET A 1 91 ? 5.598 19 2.795 1 56.06 91 MET A O 1
ATOM 713 N N . PRO A 1 92 ? 4.5 18.359 4.812 1 46.78 92 PRO A N 1
ATOM 714 C CA . PRO A 1 92 ? 3.41 19.297 4.5 1 46.78 92 PRO A CA 1
ATOM 715 C C . PRO A 1 92 ? 3.893 20.719 4.309 1 46.78 92 PRO A C 1
ATOM 717 O O . PRO A 1 92 ? 4.742 21.203 5.066 1 46.78 92 PRO A O 1
ATOM 720 N N . GLY A 1 93 ? 3.732 21.281 3.004 1 50.22 93 GLY A N 1
ATOM 721 C CA . GLY A 1 93 ? 4.062 22.641 2.611 1 50.22 93 GLY A CA 1
ATOM 722 C C . GLY A 1 93 ? 5.188 22.703 1.593 1 50.22 93 GLY A C 1
ATOM 723 O O . GLY A 1 93 ? 5.34 23.719 0.9 1 50.22 93 GLY A O 1
ATOM 724 N N . ILE A 1 94 ? 6.223 21.906 1.847 1 46.19 94 ILE A N 1
ATOM 725 C CA . ILE A 1 94 ? 7.316 22.047 0.891 1 46.19 94 ILE A CA 1
ATOM 726 C C . ILE A 1 94 ? 7.07 21.141 -0.311 1 46.19 94 ILE A C 1
ATOM 728 O O . ILE A 1 94 ? 7.027 19.906 -0.174 1 46.19 94 ILE A O 1
ATOM 732 N N . SER A 1 95 ? 6.098 21.234 -1.041 1 42.72 95 SER A N 1
ATOM 733 C CA . SER A 1 95 ? 5.938 20.516 -2.303 1 42.72 95 SER A CA 1
ATOM 734 C C . SER A 1 95 ? 7.262 20.406 -3.051 1 42.72 95 SER A C 1
ATOM 736 O O . SER A 1 95 ? 7.801 21.422 -3.514 1 42.72 95 SER A O 1
ATOM 738 N N . SER A 1 96 ? 8.18 19.734 -2.568 1 42.56 96 SER A N 1
ATOM 739 C CA . SER A 1 96 ? 9.414 19.609 -3.344 1 42.56 96 SER A CA 1
ATOM 740 C C . SER A 1 96 ? 9.141 19.031 -4.727 1 42.56 96 SER A C 1
ATOM 742 O O . SER A 1 96 ? 9.484 17.891 -5.004 1 42.56 96 SER A O 1
ATOM 744 N N . THR A 1 97 ? 7.961 19.078 -5.199 1 39.75 97 THR A N 1
ATOM 745 C CA . THR A 1 97 ? 7.977 18.703 -6.609 1 39.75 97 THR A CA 1
ATOM 746 C C . THR A 1 97 ? 9.102 19.422 -7.348 1 39.75 97 THR A C 1
ATOM 748 O O . THR A 1 97 ? 8.922 20.547 -7.832 1 39.75 97 THR A O 1
ATOM 751 N N . ASP A 1 98 ? 10.211 19.562 -6.723 1 36.53 98 ASP A N 1
ATOM 752 C CA . ASP A 1 98 ? 11.258 20.125 -7.562 1 36.53 98 ASP A CA 1
ATOM 753 C C . ASP A 1 98 ? 11.508 19.25 -8.789 1 36.53 98 ASP A C 1
ATOM 755 O O . ASP A 1 98 ? 12.227 18.25 -8.711 1 36.53 98 ASP A O 1
ATOM 759 N N . ARG A 1 99 ? 10.406 18.828 -9.469 1 35.19 99 ARG A N 1
ATOM 760 C CA . ARG A 1 99 ? 10.805 18.422 -10.812 1 35.19 99 ARG A CA 1
ATOM 761 C C . ARG A 1 99 ? 11.781 19.422 -11.414 1 35.19 99 ARG A C 1
ATOM 763 O O . ARG A 1 99 ? 11.469 20.609 -11.555 1 35.19 99 ARG A O 1
ATOM 770 N N . GLY A 1 100 ? 12.945 19.359 -10.914 1 34.19 100 GLY A N 1
ATOM 771 C CA . GLY A 1 100 ? 13.969 20.125 -11.625 1 34.19 100 GLY A CA 1
ATOM 772 C C . GLY A 1 100 ? 13.773 20.141 -13.125 1 34.19 100 GLY A C 1
ATOM 773 O O . GLY A 1 100 ? 13.938 19.109 -13.789 1 34.19 100 GLY A O 1
ATOM 774 N N . GLY A 1 101 ? 12.625 20.562 -13.531 1 33.97 101 GLY A N 1
ATOM 775 C CA . GLY A 1 101 ? 12.641 20.984 -14.93 1 33.97 101 GLY A CA 1
ATOM 776 C C . GLY A 1 101 ? 13.891 21.75 -15.305 1 33.97 101 GLY A C 1
ATOM 777 O O . GLY A 1 101 ? 14.172 22.812 -14.734 1 33.97 101 GLY A O 1
ATOM 778 N N . SER A 1 102 ? 14.977 21.031 -15.477 1 36.09 102 SER A N 1
ATOM 779 C CA . SER A 1 102 ? 16.078 21.641 -16.203 1 36.09 102 SER A CA 1
ATOM 780 C C . SER A 1 102 ? 15.578 22.484 -17.375 1 36.09 102 SER A C 1
ATOM 782 O O . SER A 1 102 ? 15.047 21.938 -18.344 1 36.09 102 SER A O 1
ATOM 784 N N . ARG A 1 103 ? 14.93 23.594 -17.094 1 33.97 103 ARG A N 1
ATOM 785 C CA . ARG A 1 103 ? 14.75 24.578 -18.156 1 33.97 103 ARG A CA 1
ATOM 786 C C . ARG A 1 103 ? 16.031 24.719 -18.984 1 33.97 103 ARG A C 1
ATOM 788 O O . ARG A 1 103 ? 17.078 25.078 -18.453 1 33.97 103 ARG A O 1
ATOM 795 N N . GLY A 1 104 ? 16.391 23.797 -19.812 1 33.78 104 GLY A N 1
ATOM 796 C CA . GLY A 1 104 ? 17.406 23.984 -20.844 1 33.78 104 GLY A CA 1
ATOM 797 C C . GLY A 1 104 ? 17.422 25.391 -21.406 1 33.78 104 GLY A C 1
ATOM 798 O O . GLY A 1 104 ? 16.438 25.844 -22 1 33.78 104 GLY A O 1
ATOM 799 N N . ALA A 1 105 ? 17.906 26.359 -20.625 1 35.75 105 ALA A N 1
ATOM 800 C CA . ALA A 1 105 ? 18.312 27.656 -21.172 1 35.75 105 ALA A CA 1
ATOM 801 C C . ALA A 1 105 ? 18.938 27.516 -22.547 1 35.75 105 ALA A C 1
ATOM 803 O O . ALA A 1 105 ? 20.031 26.938 -22.688 1 35.75 105 ALA A O 1
ATOM 804 N N . PHE A 1 106 ? 18.141 27.172 -23.547 1 35.09 106 PHE A N 1
ATOM 805 C CA . PHE A 1 106 ? 18.547 27.203 -24.953 1 35.09 106 PHE A CA 1
ATOM 806 C C . PHE A 1 106 ? 19.297 28.5 -25.266 1 35.09 106 PHE A C 1
ATOM 808 O O . PHE A 1 106 ? 18.688 29.562 -25.297 1 35.09 106 PHE A O 1
ATOM 815 N N . HIS A 1 107 ? 20.453 28.688 -24.609 1 34.03 107 HIS A N 1
ATOM 816 C CA . HIS A 1 107 ? 21.344 29.75 -25.047 1 34.03 107 HIS A CA 1
ATOM 817 C C . HIS A 1 107 ? 21.422 29.828 -26.578 1 34.03 107 HIS A C 1
ATOM 819 O O . HIS A 1 107 ? 21.812 28.859 -27.219 1 34.03 107 HIS A O 1
ATOM 825 N N . GLY A 1 108 ? 20.328 30.297 -27.172 1 32.44 108 GLY A N 1
ATOM 826 C CA . GLY A 1 108 ? 20.375 30.641 -28.578 1 32.44 108 GLY A CA 1
ATOM 827 C C . GLY A 1 108 ? 21.656 31.359 -28.969 1 32.44 108 GLY A C 1
ATOM 828 O O . GLY A 1 108 ? 21.938 32.438 -28.484 1 32.44 108 GLY A O 1
ATOM 829 N N . ARG A 1 109 ? 22.734 30.641 -29.156 1 34.97 109 ARG A N 1
ATOM 830 C CA . ARG A 1 109 ? 24.078 30.984 -29.625 1 34.97 109 ARG A CA 1
ATOM 831 C C . ARG A 1 109 ? 24 31.859 -30.875 1 34.97 109 ARG A C 1
ATOM 833 O O . ARG A 1 109 ? 25.016 32.062 -31.531 1 34.97 109 ARG A O 1
ATOM 840 N N . GLY A 1 110 ? 22.781 32.25 -31.234 1 33.09 110 GLY A N 1
ATOM 841 C CA . GLY A 1 110 ? 22.781 32.562 -32.656 1 33.09 110 GLY A CA 1
ATOM 842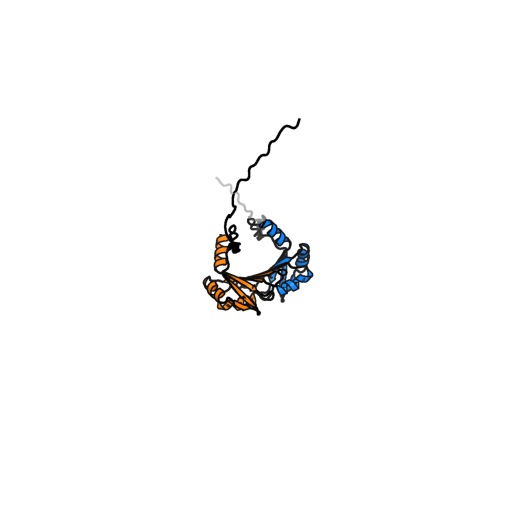 C C . GLY A 1 110 ? 23.719 33.656 -33.031 1 33.09 110 GLY A C 1
ATOM 843 O O . GLY A 1 110 ? 23.688 34.188 -34.156 1 33.09 110 GLY A O 1
ATOM 844 N N . ALA A 1 111 ? 24.188 34.469 -32.094 1 36.44 111 ALA A N 1
ATOM 845 C CA . ALA A 1 111 ? 24.422 35.812 -32.625 1 36.44 111 ALA A CA 1
ATOM 846 C C . ALA A 1 111 ? 25.641 35.844 -33.531 1 36.44 111 ALA A C 1
ATOM 848 O O . ALA A 1 111 ? 26.469 36.75 -33.438 1 36.44 111 ALA A O 1
ATOM 849 N N . LEU A 1 112 ? 25.969 34.781 -34.156 1 28.39 112 LEU A N 1
ATOM 850 C CA . LEU A 1 112 ? 27.312 34.75 -34.688 1 28.39 112 LEU A CA 1
ATOM 851 C C . LEU A 1 112 ? 27.547 35.969 -35.594 1 28.39 112 LEU A C 1
ATOM 853 O O . LEU A 1 112 ? 28.625 36.562 -35.594 1 28.39 112 LEU A O 1
ATOM 857 N N . PRO A 1 113 ? 26.703 36.219 -36.719 1 33.06 113 PRO A N 1
ATOM 858 C CA . PRO A 1 113 ? 27.484 36.281 -37.938 1 33.06 113 PRO A CA 1
ATOM 859 C C . PRO A 1 113 ? 28.266 37.562 -38.094 1 33.06 113 PRO A C 1
ATOM 861 O O . PRO A 1 113 ? 27.703 38.656 -37.875 1 33.06 113 PRO A O 1
ATOM 864 N N . ARG A 1 114 ? 29.5 37.688 -37.812 1 28.84 114 ARG A N 1
ATOM 865 C CA . ARG A 1 114 ? 30.469 38.781 -37.969 1 28.84 114 ARG A CA 1
ATOM 866 C C . ARG A 1 114 ? 30.297 39.469 -39.312 1 28.84 114 ARG A C 1
ATOM 868 O O . ARG A 1 114 ? 29.719 38.875 -40.25 1 28.84 114 ARG A O 1
ATOM 875 N N . ARG A 1 115 ? 30.797 40.719 -39.438 1 32.56 115 ARG A N 1
ATOM 876 C CA . ARG A 1 115 ? 30.906 42 -40.188 1 32.56 115 ARG A CA 1
ATOM 877 C C . ARG A 1 115 ? 31.484 41.781 -41.562 1 32.56 115 ARG A C 1
ATOM 879 O O . ARG A 1 115 ? 32.719 41.781 -41.75 1 32.56 115 ARG A O 1
ATOM 886 N N . SER A 1 116 ? 31.094 40.812 -42.312 1 28.34 116 SER A N 1
ATOM 887 C CA . SER A 1 116 ? 31.922 40.562 -43.469 1 28.34 116 SER A CA 1
ATOM 888 C C . SER A 1 116 ? 31.875 41.719 -44.469 1 28.34 116 SER A C 1
ATOM 890 O O . SER A 1 116 ? 32.531 41.688 -45.5 1 28.34 116 SER A O 1
ATOM 892 N N . SER A 1 117 ? 30.812 42.625 -44.406 1 28.98 117 SER A N 1
ATOM 893 C CA . SER A 1 117 ? 30.422 42.938 -45.75 1 28.98 117 SER A CA 1
ATOM 894 C C . SER A 1 117 ? 31.562 43.625 -46.5 1 28.98 117 SER A C 1
ATOM 896 O O . SER A 1 117 ? 32.219 44.531 -45.969 1 28.98 117 SER A O 1
ATOM 898 N N . PHE A 1 118 ? 31.828 43.188 -47.719 1 28.48 118 PHE A N 1
ATOM 899 C CA . PHE A 1 118 ? 32.75 43.219 -48.844 1 28.48 118 PHE A CA 1
ATOM 900 C C . PHE A 1 118 ? 32.844 44.656 -49.406 1 28.48 118 PHE A C 1
ATOM 902 O O . PHE A 1 118 ? 31.969 45.469 -49.219 1 28.48 118 PHE A O 1
ATOM 909 N N . CYS A 1 119 ? 33.5 44.781 -50.562 1 29.89 119 CYS A N 1
ATOM 910 C CA . CYS A 1 119 ? 34.5 45.438 -51.406 1 29.89 119 CYS A CA 1
ATOM 911 C C . CYS A 1 119 ? 33.844 46.406 -52.344 1 29.89 119 CYS A C 1
ATOM 913 O O . CYS A 1 119 ? 34.25 46.562 -53.5 1 29.89 119 CYS A O 1
ATOM 915 N N . GLY A 1 120 ? 32.406 46.688 -52.125 1 23.36 120 GLY A N 1
ATOM 916 C CA . GLY A 1 120 ? 31.938 47.062 -53.469 1 23.36 120 GLY A CA 1
ATOM 917 C C . GLY A 1 120 ? 32.812 48.125 -54.125 1 23.36 120 GLY A C 1
ATOM 918 O O . GLY A 1 120 ? 33.844 48.5 -53.562 1 23.36 120 GLY A O 1
ATOM 919 N N . GLY A 1 121 ? 31.969 49.25 -54.469 1 27.06 121 GLY A N 1
ATOM 920 C CA . GLY A 1 121 ? 31.734 49.938 -55.75 1 27.06 121 GLY A CA 1
ATOM 921 C C . GLY A 1 121 ? 32.875 50.875 -56.125 1 27.06 121 GLY A C 1
ATOM 922 O O . GLY A 1 121 ? 33.594 51.344 -55.25 1 27.06 121 GLY A O 1
ATOM 923 N N . GLN A 1 122 ? 33.031 51.031 -57.438 1 26 122 GLN A N 1
ATOM 924 C CA . GLN A 1 122 ? 33.906 51.5 -58.5 1 26 122 GLN A CA 1
ATOM 925 C C . GLN A 1 122 ? 34.062 53 -58.469 1 26 122 GLN A C 1
ATOM 927 O O . GLN A 1 122 ? 33.281 53.719 -57.812 1 26 122 GLN A O 1
ATOM 932 N N . ARG A 1 123 ? 34.719 53.625 -59.562 1 26.02 123 ARG A N 1
ATOM 933 C CA . ARG A 1 123 ? 35.844 54.438 -60.031 1 26.02 123 ARG A CA 1
ATOM 934 C C . ARG A 1 123 ? 35.406 55.844 -60.469 1 26.02 123 ARG A C 1
ATOM 936 O O . ARG A 1 123 ? 36.125 56.812 -60.281 1 26.02 123 ARG A O 1
ATOM 943 N N . LEU A 1 124 ? 34.312 55.844 -61.375 1 28.58 124 LEU A N 1
ATOM 944 C CA . LEU A 1 124 ? 34.625 56.719 -62.531 1 28.58 124 LEU A CA 1
ATOM 945 C C . LEU A 1 124 ? 34.562 58.188 -62.125 1 28.58 124 LEU A C 1
ATOM 947 O O . LEU A 1 124 ? 33.875 58.531 -61.156 1 28.58 124 LEU A O 1
ATOM 951 N N . ARG A 1 125 ? 34.5 59.188 -63.219 1 28.62 125 ARG A N 1
ATOM 952 C CA . ARG A 1 125 ? 35.344 60.25 -63.75 1 28.62 125 ARG A CA 1
ATOM 953 C C . ARG A 1 125 ? 34.719 61.625 -63.469 1 28.62 125 ARG A C 1
ATOM 955 O O . ARG A 1 125 ? 35.406 62.531 -62.938 1 28.62 125 ARG A O 1
ATOM 962 N N . PRO A 1 126 ? 33.656 62.125 -64.312 1 34.53 126 PRO A N 1
ATOM 963 C CA . PRO A 1 126 ? 34.031 63.344 -65 1 34.53 126 PRO A CA 1
ATOM 964 C C . PRO A 1 126 ? 33.719 64.625 -64.188 1 34.53 126 PRO A C 1
ATOM 966 O O . PRO A 1 126 ? 32.719 64.625 -63.469 1 34.53 126 PRO A O 1
ATOM 969 N N . ARG A 1 127 ? 34.594 65.5 -63.812 1 34.72 127 ARG A N 1
ATOM 970 C CA . ARG A 1 127 ? 34.594 66.75 -63 1 34.72 127 ARG A CA 1
ATOM 971 C C . ARG A 1 127 ? 33.875 67.875 -63.719 1 34.72 127 ARG A C 1
ATOM 973 O O . ARG A 1 127 ? 34.156 69 -63.5 1 34.72 127 ARG A O 1
ATOM 980 N N . GLY A 1 128 ? 32.719 67.625 -64.562 1 33.78 128 GLY A N 1
ATOM 981 C CA . GLY A 1 128 ? 32.625 68.875 -65.375 1 33.78 128 GLY A CA 1
ATOM 982 C C . GLY A 1 128 ? 32.438 70.125 -64.5 1 33.78 128 GLY A C 1
ATOM 983 O O . GLY A 1 128 ? 31.781 70.062 -63.469 1 33.78 128 GLY A O 1
ATOM 984 N N . ARG A 1 129 ? 33.312 71.25 -64.938 1 33.25 129 ARG A N 1
ATOM 985 C CA . ARG A 1 129 ? 33.5 72.625 -64.5 1 33.25 129 ARG A CA 1
ATOM 986 C C . ARG A 1 129 ? 32.375 73.5 -65.062 1 33.25 129 ARG A C 1
ATOM 988 O O . ARG A 1 129 ? 32.375 74.688 -64.875 1 33.25 129 ARG A O 1
ATOM 995 N N . VAL A 1 130 ? 31.312 73.312 -65.812 1 29.73 130 VAL A N 1
ATOM 996 C CA . VAL A 1 130 ? 30.984 74.438 -66.75 1 29.73 130 VAL A CA 1
ATOM 997 C C . VAL A 1 130 ? 30.812 75.75 -65.938 1 29.73 130 VAL A C 1
ATOM 999 O O . VAL A 1 130 ? 30.734 75.688 -64.688 1 29.73 130 VAL A O 1
ATOM 1002 N N . HIS A 1 131 ? 29.641 76.625 -66.188 1 27.81 131 HIS A N 1
ATOM 1003 C CA . HIS A 1 131 ? 29.438 78.062 -66.188 1 27.81 131 HIS A CA 1
ATOM 1004 C C . HIS A 1 131 ? 29.891 78.688 -64.875 1 27.81 131 HIS A C 1
ATOM 1006 O O . HIS A 1 131 ? 29.719 78.062 -63.844 1 27.81 131 HIS A O 1
ATOM 1012 N N . ARG A 1 132 ? 29.938 78.812 -65.812 1 22.84 132 ARG A N 1
ATOM 1013 C CA . ARG A 1 132 ? 29.172 79.375 -66.938 1 22.84 132 ARG A CA 1
ATOM 1014 C C . ARG A 1 132 ? 27.672 79.25 -66.625 1 22.84 132 ARG A C 1
ATOM 1016 O O . ARG A 1 132 ? 27.188 78.25 -66.188 1 22.84 132 ARG A O 1
ATOM 1023 N N . ARG B 1 1 ? -7.969 22.172 -1.854 1 59.75 1 ARG B N 1
ATOM 1024 C CA . ARG B 1 1 ? -8.109 21.344 -3.053 1 59.75 1 ARG B CA 1
ATOM 1025 C C . ARG B 1 1 ? -7.617 19.922 -2.805 1 59.75 1 ARG B C 1
ATOM 1027 O O . ARG B 1 1 ? -8.32 18.953 -3.096 1 59.75 1 ARG B O 1
ATOM 1034 N N . ALA B 1 2 ? -6.531 19.844 -2.1 1 62.16 2 ALA B N 1
ATOM 1035 C CA . ALA B 1 2 ? -5.965 18.516 -1.826 1 62.16 2 ALA B CA 1
ATOM 1036 C C . ALA B 1 2 ? -6.871 17.719 -0.9 1 62.16 2 ALA B C 1
ATOM 1038 O O . ALA B 1 2 ? -7.102 16.531 -1.127 1 62.16 2 ALA B O 1
ATOM 1039 N N . THR B 1 3 ? -7.418 18.344 -0.042 1 67.12 3 THR B N 1
ATOM 1040 C CA . THR B 1 3 ? -8.266 17.672 0.929 1 67.12 3 THR B CA 1
ATOM 1041 C C . THR B 1 3 ? -9.555 17.188 0.275 1 67.12 3 THR B C 1
ATOM 1043 O O . THR B 1 3 ? -10.031 16.078 0.556 1 67.12 3 THR B O 1
ATOM 1046 N N . GLN B 1 4 ? -10.148 18.094 -0.632 1 69.12 4 GLN B N 1
ATOM 1047 C CA . GLN B 1 4 ? -11.375 17.719 -1.314 1 69.12 4 GLN B CA 1
ATOM 1048 C C . GLN B 1 4 ? -11.148 16.531 -2.238 1 69.12 4 GLN B C 1
ATOM 1050 O O . GLN B 1 4 ? -11.992 15.625 -2.316 1 69.12 4 GLN B O 1
ATOM 1055 N N . GLU B 1 5 ? -10.062 16.547 -2.887 1 78.44 5 GLU B N 1
ATOM 1056 C CA . GLU B 1 5 ? -9.734 15.422 -3.77 1 78.44 5 GLU B CA 1
ATOM 1057 C C . GLU B 1 5 ? -9.562 14.133 -2.984 1 78.44 5 GLU B C 1
ATOM 1059 O O . GLU B 1 5 ? -10.008 13.062 -3.424 1 78.44 5 GLU B O 1
ATOM 1064 N N . LYS B 1 6 ? -8.969 14.328 -1.894 1 81.69 6 LYS B N 1
ATOM 1065 C CA . LYS B 1 6 ? -8.773 13.156 -1.047 1 81.69 6 LYS B CA 1
ATOM 1066 C C . LYS B 1 6 ? -10.117 12.594 -0.574 1 81.69 6 LYS B C 1
ATOM 1068 O O . LYS B 1 6 ? -10.305 11.375 -0.542 1 81.69 6 LYS B O 1
ATOM 1073 N N . MET B 1 7 ? -11.023 13.422 -0.222 1 81.31 7 MET B N 1
ATOM 1074 C CA . MET B 1 7 ? -12.344 12.984 0.232 1 81.31 7 MET B CA 1
ATOM 1075 C C . MET B 1 7 ? -13.094 12.273 -0.885 1 81.31 7 MET B C 1
ATOM 1077 O O . MET B 1 7 ? -13.781 11.273 -0.641 1 81.31 7 MET B O 1
ATOM 1081 N N . GLU B 1 8 ? -13.031 12.805 -2.025 1 87.88 8 GLU B N 1
ATOM 1082 C CA . GLU B 1 8 ? -13.711 12.188 -3.162 1 87.88 8 GLU B CA 1
ATOM 1083 C C . GLU B 1 8 ? -13.148 10.805 -3.459 1 87.88 8 GLU B C 1
ATOM 1085 O O . GLU B 1 8 ? -13.898 9.875 -3.77 1 87.88 8 GLU B O 1
ATOM 1090 N N . VAL B 1 9 ? -11.891 10.688 -3.395 1 90.81 9 VAL B N 1
ATOM 1091 C CA . VAL B 1 9 ? -11.25 9.398 -3.633 1 90.81 9 VAL B CA 1
ATOM 1092 C C . VAL B 1 9 ? -11.672 8.398 -2.555 1 90.81 9 VAL B C 1
ATOM 1094 O O . VAL B 1 9 ? -11.953 7.238 -2.852 1 90.81 9 VAL B O 1
ATOM 1097 N N . ASP B 1 10 ? -11.781 8.844 -1.356 1 92.69 10 ASP B N 1
ATOM 1098 C CA . ASP B 1 10 ? -12.172 7.973 -0.255 1 92.69 10 ASP B CA 1
ATOM 1099 C C . ASP B 1 10 ? -13.594 7.457 -0.442 1 92.69 10 ASP B C 1
ATOM 1101 O O . ASP B 1 10 ? -13.891 6.305 -0.118 1 92.69 10 ASP B O 1
ATOM 1105 N N . GLN B 1 11 ? -14.469 8.258 -1.013 1 93.81 11 GLN B N 1
ATOM 1106 C CA . GLN B 1 11 ? -15.859 7.875 -1.22 1 93.81 11 GLN B CA 1
ATOM 1107 C C . GLN B 1 11 ? -15.984 6.793 -2.289 1 93.81 11 GLN B C 1
ATOM 1109 O O . GLN B 1 11 ? -17 6.094 -2.359 1 93.81 11 GLN B O 1
ATOM 1114 N N . ARG B 1 12 ? -14.961 6.676 -3.102 1 96.62 12 ARG B N 1
ATOM 1115 C CA . ARG B 1 12 ? -14.961 5.668 -4.156 1 96.62 12 ARG B CA 1
ATOM 1116 C C . ARG B 1 12 ? -14.07 4.484 -3.781 1 96.62 12 ARG B C 1
ATOM 1118 O O . ARG B 1 12 ? -13.688 3.693 -4.645 1 96.62 12 ARG B O 1
ATOM 1125 N N . SER B 1 13 ? -13.742 4.402 -2.518 1 97.56 13 SER B N 1
ATOM 1126 C CA . SER B 1 13 ? -12.773 3.395 -2.104 1 97.56 13 SER B CA 1
ATOM 1127 C C . SER B 1 13 ? -13.352 2.473 -1.038 1 97.56 13 SER B C 1
ATOM 1129 O O . SER B 1 13 ? -14.297 2.842 -0.34 1 97.56 13 SER B O 1
ATOM 1131 N N . VAL B 1 14 ? -12.789 1.252 -0.951 1 97.31 14 VAL B N 1
ATOM 1132 C CA . VAL B 1 14 ? -13.141 0.317 0.112 1 97.31 14 VAL B CA 1
ATOM 1133 C C . VAL B 1 14 ? -11.883 -0.106 0.866 1 97.31 14 VAL B C 1
ATOM 1135 O O . VAL B 1 14 ? -10.781 -0.103 0.304 1 97.31 14 VAL B O 1
ATOM 1138 N N . TYR B 1 15 ? -12.094 -0.397 2.117 1 95.94 15 TYR B N 1
ATOM 1139 C CA . TYR B 1 15 ? -11.125 -1.095 2.955 1 95.94 15 TYR B CA 1
ATOM 1140 C C . TYR B 1 15 ? -11.305 -2.605 2.861 1 95.94 15 TYR B C 1
ATOM 1142 O O . TYR B 1 15 ? -12.43 -3.107 2.961 1 95.94 15 TYR B O 1
ATOM 1150 N N . VAL B 1 16 ? -10.211 -3.275 2.676 1 95.62 16 VAL B N 1
ATOM 1151 C CA . VAL B 1 16 ? -10.211 -4.734 2.656 1 95.62 16 VAL B CA 1
ATOM 1152 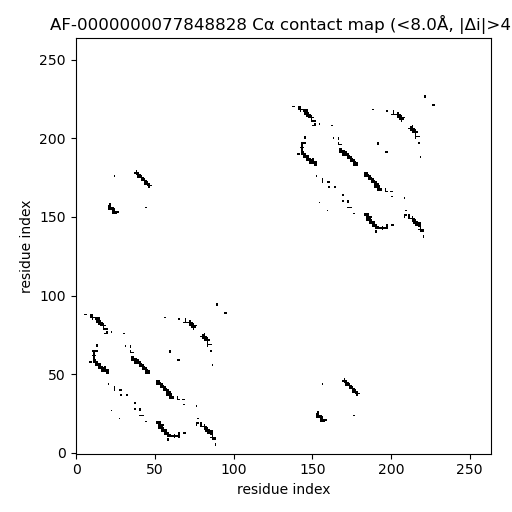C C . VAL B 1 16 ? -9.297 -5.266 3.762 1 95.62 16 VAL B C 1
ATOM 1154 O O . VAL B 1 16 ? -8.078 -5.082 3.713 1 95.62 16 VAL B O 1
ATOM 1157 N N . GLY B 1 17 ? -9.883 -5.945 4.766 1 93.31 17 GLY B N 1
ATOM 1158 C CA . GLY B 1 17 ? -9.125 -6.492 5.879 1 93.31 17 GLY B CA 1
ATOM 1159 C C . GLY B 1 17 ? -8.812 -7.969 5.719 1 93.31 17 GLY B C 1
ATOM 1160 O O . GLY B 1 17 ? -9.469 -8.672 4.949 1 93.31 17 GLY B O 1
ATOM 1161 N N . ASN B 1 18 ? -7.766 -8.391 6.43 1 91.12 18 ASN B N 1
ATOM 1162 C CA . ASN B 1 18 ? -7.352 -9.789 6.504 1 91.12 18 ASN B CA 1
ATOM 1163 C C . ASN B 1 18 ? -6.789 -10.273 5.172 1 91.12 18 ASN B C 1
ATOM 1165 O O . ASN B 1 18 ? -7.082 -11.398 4.742 1 91.12 18 ASN B O 1
ATOM 1169 N N . VAL B 1 19 ? -6.082 -9.438 4.59 1 92.31 19 VAL B N 1
ATOM 1170 C CA . VAL B 1 19 ? -5.469 -9.781 3.309 1 92.31 19 VAL B CA 1
ATOM 1171 C C . VAL B 1 19 ? -4.184 -10.57 3.547 1 92.31 19 VAL B C 1
ATOM 1173 O O . VAL B 1 19 ? -3.34 -10.172 4.352 1 92.31 19 VAL B O 1
ATOM 1176 N N . ASP B 1 20 ? -4.102 -11.656 2.838 1 91.5 20 ASP B N 1
ATOM 1177 C CA . ASP B 1 20 ? -2.932 -12.523 2.928 1 91.5 20 ASP B CA 1
ATOM 1178 C C . ASP B 1 20 ? -1.675 -11.805 2.439 1 91.5 20 ASP B C 1
ATOM 1180 O O . ASP B 1 20 ? -1.707 -11.109 1.424 1 91.5 20 ASP B O 1
ATOM 1184 N N . TYR B 1 21 ? -0.531 -12.133 3.004 1 90.25 21 TYR B N 1
ATOM 1185 C CA . TYR B 1 21 ? 0.753 -11.523 2.674 1 90.25 21 TYR B CA 1
ATOM 1186 C C . TYR B 1 21 ? 1.173 -11.875 1.252 1 90.25 21 TYR B C 1
ATOM 1188 O O . TYR B 1 21 ? 1.881 -11.109 0.598 1 90.25 21 TYR B O 1
ATOM 1196 N N . GLY B 1 22 ? 0.726 -12.969 0.854 1 92.69 22 GLY B N 1
ATOM 1197 C CA . GLY B 1 22 ? 1.054 -13.43 -0.483 1 92.69 22 GLY B CA 1
ATOM 1198 C C . GLY B 1 22 ? 0.129 -12.883 -1.552 1 92.69 22 GLY B C 1
ATOM 1199 O O . GLY B 1 22 ? 0.36 -13.086 -2.746 1 92.69 22 GLY B O 1
ATOM 1200 N N . GLY B 1 23 ? -0.907 -12.125 -1.12 1 94.19 23 GLY B N 1
ATOM 1201 C CA . GLY B 1 23 ? -1.832 -11.547 -2.08 1 94.19 23 GLY B CA 1
ATOM 1202 C C . GLY B 1 23 ? -1.229 -10.398 -2.875 1 94.19 23 GLY B C 1
ATOM 1203 O O . GLY B 1 23 ? -0.53 -9.555 -2.318 1 94.19 23 GLY B O 1
ATOM 1204 N N . SER B 1 24 ? -1.501 -10.375 -4.152 1 95 24 SER B N 1
ATOM 1205 C CA . SER B 1 24 ? -0.984 -9.328 -5.031 1 95 24 SER B CA 1
ATOM 1206 C C . SER B 1 24 ? -2.094 -8.383 -5.473 1 95 24 SER B C 1
ATOM 1208 O O . SER B 1 24 ? -3.277 -8.695 -5.336 1 95 24 SER B O 1
ATOM 1210 N N . ALA B 1 25 ? -1.641 -7.305 -5.977 1 94.5 25 ALA B N 1
ATOM 1211 C CA . ALA B 1 25 ? -2.607 -6.355 -6.527 1 94.5 25 ALA B CA 1
ATOM 1212 C C . ALA B 1 25 ? -3.396 -6.98 -7.672 1 94.5 25 ALA B C 1
ATOM 1214 O O . ALA B 1 25 ? -4.602 -6.754 -7.801 1 94.5 25 ALA B O 1
ATOM 1215 N N . GLU B 1 26 ? -2.736 -7.707 -8.398 1 93.25 26 GLU B N 1
ATOM 1216 C CA . GLU B 1 26 ? -3.373 -8.383 -9.531 1 93.25 26 GLU B CA 1
ATOM 1217 C C . GLU B 1 26 ? -4.488 -9.312 -9.055 1 93.25 26 GLU B C 1
ATOM 1219 O O . GLU B 1 26 ? -5.578 -9.328 -9.633 1 93.25 26 GLU B O 1
ATOM 1224 N N . GLU B 1 27 ? -4.23 -10.016 -8.07 1 95.31 27 GLU B N 1
ATOM 1225 C CA . GLU B 1 27 ? -5.219 -10.945 -7.535 1 95.31 27 GLU B CA 1
ATOM 1226 C C . GLU B 1 27 ? -6.406 -10.203 -6.93 1 95.31 27 GLU B C 1
ATOM 1228 O O . GLU B 1 27 ? -7.555 -10.609 -7.105 1 95.31 27 GLU B O 1
ATOM 1233 N N . LEU B 1 28 ? -6.109 -9.18 -6.207 1 95.38 28 LEU B N 1
ATOM 1234 C CA . LEU B 1 28 ? -7.184 -8.383 -5.621 1 95.38 28 LEU B CA 1
ATOM 1235 C C . LEU B 1 28 ? -8.039 -7.742 -6.707 1 95.38 28 LEU B C 1
ATOM 1237 O O . LEU B 1 28 ? -9.266 -7.711 -6.598 1 95.38 28 LEU B O 1
ATOM 1241 N N . GLU B 1 29 ? -7.355 -7.203 -7.66 1 94.19 29 GLU B N 1
ATOM 1242 C CA . GLU B 1 29 ? -8.086 -6.625 -8.781 1 94.19 29 GLU B CA 1
ATOM 1243 C C . GLU B 1 29 ? -9.023 -7.648 -9.422 1 94.19 29 GLU B C 1
ATOM 1245 O O . GLU B 1 29 ? -10.18 -7.34 -9.719 1 94.19 29 GLU B O 1
ATOM 1250 N N . SER B 1 30 ? -8.477 -8.812 -9.672 1 94.62 30 SER B N 1
ATOM 1251 C CA . SER B 1 30 ? -9.289 -9.875 -10.25 1 94.62 30 SER B CA 1
ATOM 1252 C C . SER B 1 30 ? -10.477 -10.219 -9.352 1 94.62 30 SER B C 1
ATOM 1254 O O . SER B 1 30 ? -11.578 -10.469 -9.844 1 94.62 30 SER B O 1
ATOM 1256 N N . HIS B 1 31 ? -10.305 -10.242 -8.133 1 95.5 31 HIS B N 1
ATOM 1257 C CA . HIS B 1 31 ? -11.336 -10.609 -7.168 1 95.5 31 HIS B CA 1
ATOM 1258 C C . HIS B 1 31 ? -12.477 -9.594 -7.164 1 95.5 31 HIS B C 1
ATOM 1260 O O . HIS B 1 31 ? -13.641 -9.961 -7.008 1 95.5 31 HIS B O 1
ATOM 1266 N N . PHE B 1 32 ? -12.188 -8.32 -7.383 1 95.88 32 PHE B N 1
ATOM 1267 C CA . PHE B 1 32 ? -13.188 -7.262 -7.266 1 95.88 32 PHE B CA 1
ATOM 1268 C C . PHE B 1 32 ? -13.578 -6.73 -8.641 1 95.88 32 PHE B C 1
ATOM 1270 O O . PHE B 1 32 ? -14.312 -5.746 -8.742 1 95.88 32 PHE B O 1
ATOM 1277 N N . ASN B 1 33 ? -13.102 -7.32 -9.664 1 93.88 33 ASN B N 1
ATOM 1278 C CA . ASN B 1 33 ? -13.328 -6.859 -11.031 1 93.88 33 ASN B CA 1
ATOM 1279 C C . ASN B 1 33 ? -14.812 -6.773 -11.359 1 93.88 33 ASN B C 1
ATOM 1281 O O . ASN B 1 33 ? -15.242 -5.883 -12.102 1 93.88 33 ASN B O 1
ATOM 1285 N N . SER B 1 34 ? -15.57 -7.645 -10.812 1 95 34 SER B N 1
ATOM 1286 C CA . SER B 1 34 ? -17 -7.695 -11.102 1 95 34 SER B CA 1
ATOM 1287 C C . SER B 1 34 ? -17.734 -6.504 -10.5 1 95 34 SER B C 1
ATOM 1289 O O . SER B 1 34 ? -18.875 -6.215 -10.875 1 95 34 SER B O 1
ATOM 1291 N N . CYS B 1 35 ? -17.109 -5.812 -9.609 1 95.31 35 CYS B N 1
ATOM 1292 C CA . CYS B 1 35 ? -17.75 -4.699 -8.914 1 95.31 35 CYS B CA 1
ATOM 1293 C C . CYS B 1 35 ? -17.625 -3.41 -9.719 1 95.31 35 CYS B C 1
ATOM 1295 O O . CYS B 1 35 ? -18.391 -2.463 -9.5 1 95.31 35 CYS B O 1
ATOM 1297 N N . GLY B 1 36 ? -16.625 -3.318 -10.523 1 95.19 36 GLY B N 1
ATOM 1298 C CA . GLY B 1 36 ? -16.406 -2.117 -11.312 1 95.19 36 GLY B CA 1
ATOM 1299 C C . GLY B 1 36 ? -14.953 -1.909 -11.695 1 95.19 36 GLY B C 1
ATOM 1300 O O . GLY B 1 36 ? -14.094 -2.713 -11.336 1 95.19 36 GLY B O 1
ATOM 1301 N N . GLN B 1 37 ? -14.766 -0.812 -12.406 1 94.69 37 GLN B N 1
ATOM 1302 C CA . GLN B 1 37 ? -13.414 -0.471 -12.82 1 94.69 37 GLN B CA 1
ATOM 1303 C C . GLN B 1 37 ? -12.57 -0 -11.641 1 94.69 37 GLN B C 1
ATOM 1305 O O . GLN B 1 37 ? -12.984 0.893 -10.898 1 94.69 37 GLN B O 1
ATOM 1310 N N . ILE B 1 38 ? -11.461 -0.561 -11.586 1 94.62 38 ILE B N 1
ATOM 1311 C CA . ILE B 1 38 ? -10.57 -0.242 -10.484 1 94.62 38 ILE B CA 1
ATOM 1312 C C . ILE B 1 38 ? -9.469 0.704 -10.961 1 94.62 38 ILE B C 1
ATOM 1314 O O . ILE B 1 38 ? -8.828 0.453 -11.984 1 94.62 38 ILE B O 1
ATOM 1318 N N . ASN B 1 39 ? -9.211 1.767 -10.156 1 93.19 39 ASN B N 1
ATOM 1319 C CA . ASN B 1 39 ? -8.18 2.744 -10.484 1 93.19 39 ASN B CA 1
ATOM 1320 C C . ASN B 1 39 ? -6.859 2.422 -9.789 1 93.19 39 ASN B C 1
ATOM 1322 O O . ASN B 1 39 ? -5.793 2.545 -10.391 1 93.19 39 ASN B O 1
ATOM 1326 N N . ARG B 1 40 ? -6.988 2.066 -8.508 1 93.38 40 ARG B N 1
ATOM 1327 C CA . ARG B 1 40 ? -5.77 1.9 -7.723 1 93.38 40 ARG B CA 1
ATOM 1328 C C . ARG B 1 40 ? -5.965 0.856 -6.625 1 93.38 40 ARG B C 1
ATOM 1330 O O . ARG B 1 40 ? -7.012 0.814 -5.98 1 93.38 40 ARG B O 1
ATOM 1337 N N . VAL B 1 41 ? -4.945 0.052 -6.402 1 95.75 41 VAL B N 1
ATOM 1338 C CA . VAL B 1 41 ? -4.902 -0.896 -5.297 1 95.75 41 VAL B CA 1
ATOM 1339 C C . VAL B 1 41 ? -3.719 -0.568 -4.383 1 95.75 41 VAL B C 1
ATOM 1341 O O . VAL B 1 41 ? -2.596 -0.384 -4.855 1 95.75 41 VAL B O 1
ATOM 1344 N N . THR B 1 42 ? -3.984 -0.387 -3.096 1 95.25 42 THR B N 1
ATOM 1345 C CA . THR B 1 42 ? -2.955 -0.178 -2.084 1 95.25 42 THR B CA 1
ATOM 1346 C C . THR B 1 42 ? -2.939 -1.329 -1.083 1 95.25 42 THR B C 1
ATOM 1348 O O . THR B 1 42 ? -3.955 -1.619 -0.447 1 95.25 42 THR B O 1
ATOM 1351 N N . ILE B 1 43 ? -1.846 -1.961 -0.933 1 95.62 43 ILE B N 1
ATOM 1352 C CA . ILE B 1 43 ? -1.705 -3.072 0.001 1 95.62 43 ILE B CA 1
ATOM 1353 C C . ILE B 1 43 ? -0.697 -2.709 1.089 1 95.62 43 ILE B C 1
ATOM 1355 O O . ILE B 1 43 ? 0.386 -2.199 0.794 1 95.62 43 ILE B O 1
ATOM 1359 N N . LEU B 1 44 ? -1.039 -2.982 2.318 1 94.5 44 LEU B N 1
ATOM 1360 C CA . LEU B 1 44 ? -0.173 -2.75 3.469 1 94.5 44 LEU B CA 1
ATOM 1361 C C . LEU B 1 44 ? -0.034 -4.012 4.309 1 94.5 44 LEU B C 1
ATOM 1363 O O . LEU B 1 44 ? -1.035 -4.617 4.703 1 94.5 44 LEU B O 1
ATOM 1367 N N . CYS B 1 45 ? 1.204 -4.363 4.512 1 92.25 45 CYS B N 1
ATOM 1368 C CA . CYS B 1 45 ? 1.456 -5.578 5.277 1 92.25 45 CYS B CA 1
ATOM 1369 C C . CYS B 1 45 ? 2.51 -5.34 6.352 1 92.25 45 CYS B C 1
ATOM 1371 O O . CYS B 1 45 ? 3.621 -4.902 6.051 1 92.25 45 CYS B O 1
ATOM 1373 N N . ASP B 1 46 ? 2.111 -5.703 7.523 1 88.25 46 ASP B N 1
ATOM 1374 C CA . ASP B 1 46 ? 3.035 -5.602 8.648 1 88.25 46 ASP B CA 1
ATOM 1375 C C . ASP B 1 46 ? 3.562 -6.977 9.055 1 88.25 46 ASP B C 1
ATOM 1377 O O . ASP B 1 46 ? 2.783 -7.91 9.258 1 88.25 46 ASP B O 1
ATOM 1381 N N . LYS B 1 47 ? 4.82 -7.129 9.094 1 75.75 47 LYS B N 1
ATOM 1382 C CA . LYS B 1 47 ? 5.43 -8.422 9.398 1 75.75 47 LYS B CA 1
ATOM 1383 C C . LYS B 1 47 ? 5.266 -8.773 10.875 1 75.75 47 LYS B C 1
ATOM 1385 O O . LYS B 1 47 ? 5.105 -9.945 11.227 1 75.75 47 LYS B O 1
ATOM 1390 N N . PHE B 1 48 ? 5.477 -7.883 11.727 1 68.12 48 PHE B N 1
ATOM 1391 C CA . PHE B 1 48 ? 5.609 -8.242 13.141 1 68.12 48 PHE B CA 1
ATOM 1392 C C . PHE B 1 48 ? 4.277 -8.086 13.867 1 68.12 48 PHE B C 1
ATOM 1394 O O . PHE B 1 48 ? 4.246 -7.887 15.078 1 68.12 48 PHE B O 1
ATOM 1401 N N . SER B 1 49 ? 3.23 -8.102 13.211 1 61.88 49 SER B N 1
ATOM 1402 C CA . SER B 1 49 ? 1.972 -8.008 13.938 1 61.88 49 SER B CA 1
ATOM 1403 C C . SER B 1 49 ? 1.559 -9.359 14.516 1 61.88 49 SER B C 1
ATOM 1405 O O . SER B 1 49 ? 0.591 -9.445 15.273 1 61.88 49 SER B O 1
ATOM 1407 N N . GLY B 1 50 ? 2.523 -10.406 14.508 1 58 50 GLY B N 1
ATOM 1408 C CA . GLY B 1 50 ? 2.197 -11.734 14.992 1 58 50 GLY B CA 1
ATOM 1409 C C . GLY B 1 50 ? 1.303 -12.516 14.047 1 58 50 GLY B C 1
ATOM 1410 O O . GLY B 1 50 ? 1.308 -13.75 14.055 1 58 50 GLY B O 1
ATOM 1411 N N . HIS B 1 51 ? 0.372 -11.891 13.539 1 57.75 51 HIS B N 1
ATOM 1412 C CA . HIS B 1 51 ? -0.417 -12.547 12.5 1 57.75 51 HIS B CA 1
ATOM 1413 C C . HIS B 1 51 ? -0.252 -11.859 11.156 1 57.75 51 HIS B C 1
ATOM 1415 O O . HIS B 1 51 ? -0.443 -10.641 11.047 1 57.75 51 HIS B O 1
ATOM 1421 N N . PRO B 1 52 ? 0.495 -12.633 10.258 1 56.94 52 PRO B N 1
ATOM 1422 C CA . PRO B 1 52 ? 0.656 -12 8.945 1 56.94 52 PRO B CA 1
ATOM 1423 C C . PRO B 1 52 ? -0.652 -11.422 8.406 1 56.94 52 PRO B C 1
ATOM 1425 O O . PRO B 1 52 ? -1.453 -12.148 7.816 1 56.94 52 PRO B O 1
ATOM 1428 N N . LYS B 1 53 ? -1.104 -10.297 8.945 1 71.25 53 LYS B N 1
ATOM 1429 C CA . LYS B 1 53 ? -2.35 -9.664 8.523 1 71.25 53 LYS B CA 1
ATOM 1430 C C . LYS B 1 53 ? -2.078 -8.344 7.805 1 71.25 53 LYS B C 1
ATOM 1432 O O . LYS B 1 53 ? -1.254 -7.547 8.258 1 71.25 53 LYS B O 1
ATOM 1437 N N . GLY B 1 54 ? -2.344 -8.359 6.547 1 88.5 54 GLY B N 1
ATOM 1438 C CA . GLY B 1 54 ? -2.344 -7.074 5.855 1 88.5 54 GLY B CA 1
ATOM 1439 C C . GLY B 1 54 ? -3.734 -6.598 5.484 1 88.5 54 GLY B C 1
ATOM 1440 O O . GLY B 1 54 ? -4.73 -7.191 5.902 1 88.5 54 GLY B O 1
ATOM 1441 N N . TYR B 1 55 ? -3.861 -5.492 5.129 1 93.62 55 TYR B N 1
ATOM 1442 C CA . TYR B 1 55 ? -5.086 -4.934 4.566 1 93.62 55 TYR B CA 1
ATOM 1443 C C . TYR B 1 55 ? -4.801 -4.18 3.273 1 93.62 55 TYR B C 1
ATOM 1445 O O . TYR B 1 55 ? -3.641 -4.035 2.877 1 93.62 55 TYR B O 1
ATOM 1453 N N . ALA B 1 56 ? -5.863 -3.832 2.643 1 96 56 ALA B N 1
ATOM 1454 C CA . ALA B 1 56 ? -5.719 -3.121 1.374 1 96 56 ALA B CA 1
ATOM 1455 C C . ALA B 1 56 ? -6.816 -2.074 1.206 1 96 56 ALA B C 1
ATOM 1457 O O . ALA B 1 56 ? -7.816 -2.092 1.929 1 96 56 ALA B O 1
ATOM 1458 N N . TYR B 1 57 ? -6.543 -1.14 0.357 1 96.81 57 TYR B N 1
ATOM 1459 C CA . TYR B 1 57 ? -7.543 -0.209 -0.153 1 96.81 57 TYR B CA 1
ATOM 1460 C C . TYR B 1 57 ? -7.703 -0.353 -1.662 1 96.81 57 TYR B C 1
ATOM 1462 O O . TYR B 1 57 ? -6.715 -0.484 -2.387 1 96.81 57 TYR B O 1
ATOM 1470 N N . ILE B 1 58 ? -8.906 -0.325 -2.037 1 96.69 58 ILE B N 1
ATOM 1471 C CA . ILE B 1 58 ? -9.195 -0.385 -3.465 1 96.69 58 ILE B CA 1
ATOM 1472 C C . ILE B 1 58 ? -10 0.848 -3.879 1 96.69 58 ILE B C 1
ATOM 1474 O O . ILE B 1 58 ? -11.078 1.101 -3.346 1 96.69 58 ILE B O 1
ATOM 1478 N N . GLU B 1 59 ? -9.438 1.531 -4.746 1 96.56 59 GLU B N 1
ATOM 1479 C CA . GLU B 1 59 ? -10.094 2.707 -5.316 1 96.56 59 GLU B CA 1
ATOM 1480 C C . GLU B 1 59 ? -10.758 2.379 -6.648 1 96.56 59 GLU B C 1
ATOM 1482 O O . GLU B 1 59 ? -10.094 1.983 -7.602 1 96.56 59 GLU B O 1
ATOM 1487 N N . PHE B 1 60 ? -12.031 2.658 -6.73 1 96.56 60 PHE B N 1
ATOM 1488 C CA . PHE B 1 60 ? -12.781 2.428 -7.957 1 96.56 60 PHE B CA 1
ATOM 1489 C C . PHE B 1 60 ? -12.938 3.721 -8.75 1 96.56 60 PHE B C 1
ATOM 1491 O O . PHE B 1 60 ? -12.68 4.809 -8.227 1 96.56 60 PHE B O 1
ATOM 1498 N N . ALA B 1 61 ? -13.32 3.506 -9.977 1 95.25 61 ALA B N 1
ATOM 1499 C CA . ALA B 1 61 ? -13.594 4.656 -10.836 1 95.25 61 ALA B CA 1
ATOM 1500 C C . ALA B 1 61 ? -14.898 5.34 -10.43 1 95.25 61 ALA B C 1
ATOM 1502 O O . ALA B 1 61 ? -15 6.57 -10.477 1 95.25 61 ALA B O 1
ATOM 1503 N N . ASP B 1 62 ? -15.875 4.52 -9.93 1 95.88 62 ASP B N 1
ATOM 1504 C CA . ASP B 1 62 ? -17.219 5.023 -9.641 1 95.88 62 ASP B CA 1
ATOM 1505 C C . ASP B 1 62 ? -17.641 4.672 -8.219 1 95.88 62 ASP B C 1
ATOM 1507 O O . ASP B 1 62 ? -17.375 3.57 -7.738 1 95.88 62 ASP B O 1
ATOM 1511 N N . LYS B 1 63 ? -18.422 5.531 -7.645 1 95.5 63 LYS B N 1
ATOM 1512 C CA . LYS B 1 63 ? -18.891 5.352 -6.273 1 95.5 63 LYS B CA 1
ATOM 1513 C C . LYS B 1 63 ? -19.828 4.156 -6.164 1 95.5 63 LYS B C 1
ATOM 1515 O O . LYS B 1 63 ? -19.922 3.521 -5.109 1 95.5 63 LYS B O 1
ATOM 1520 N N . SER B 1 64 ? -20.547 3.908 -7.16 1 95.75 64 SER B N 1
ATOM 1521 C CA . SER B 1 64 ? -21.516 2.814 -7.145 1 95.75 64 SER B CA 1
ATOM 1522 C C . SER B 1 64 ? -20.828 1.472 -6.926 1 95.75 64 SER B C 1
ATOM 1524 O O . SER B 1 64 ? -21.453 0.515 -6.465 1 95.75 64 SER B O 1
ATOM 1526 N N . SER B 1 65 ? -19.562 1.383 -7.25 1 97 65 SER B N 1
ATOM 1527 C CA . SER B 1 65 ? -18.812 0.141 -7.109 1 97 65 SER B CA 1
ATOM 1528 C C . SER B 1 65 ? -18.594 -0.206 -5.645 1 97 65 SER B C 1
ATOM 1530 O O . SER B 1 65 ? -18.391 -1.373 -5.301 1 97 65 SER B O 1
ATOM 1532 N N . VAL B 1 66 ? -18.609 0.781 -4.848 1 96.75 66 VAL B N 1
ATOM 1533 C CA . VAL B 1 66 ? -18.344 0.596 -3.424 1 96.75 66 VAL B CA 1
ATOM 1534 C C . VAL B 1 66 ? -19.406 -0.315 -2.814 1 96.75 66 VAL B C 1
ATOM 1536 O O . VAL B 1 66 ? -19.078 -1.262 -2.092 1 96.75 66 VAL B O 1
ATOM 1539 N N . LYS B 1 67 ? -20.641 -0.026 -3.121 1 95.06 67 LYS B N 1
ATOM 1540 C CA . LYS B 1 67 ? -21.734 -0.85 -2.598 1 95.06 67 LYS B CA 1
ATOM 1541 C C . LYS B 1 67 ? -21.594 -2.299 -3.055 1 95.06 67 LYS B C 1
ATOM 1543 O O . LYS B 1 67 ? -21.766 -3.227 -2.26 1 95.06 67 LYS B O 1
ATOM 1548 N N . ALA B 1 68 ? -21.312 -2.441 -4.277 1 95.44 68 ALA B N 1
ATOM 1549 C CA . ALA B 1 68 ? -21.141 -3.781 -4.824 1 95.44 68 ALA B CA 1
ATOM 1550 C C . ALA B 1 68 ? -19.984 -4.508 -4.133 1 95.44 68 ALA B C 1
ATOM 1552 O O . ALA B 1 68 ? -20.078 -5.703 -3.846 1 95.44 68 ALA B O 1
ATOM 1553 N N . ALA B 1 69 ? -18.906 -3.812 -3.879 1 96.88 69 ALA B N 1
ATOM 1554 C CA . ALA B 1 69 ? -17.719 -4.398 -3.248 1 96.88 69 ALA B CA 1
ATOM 1555 C C . ALA B 1 69 ? -18.031 -4.824 -1.813 1 96.88 69 ALA B C 1
ATOM 1557 O O . ALA B 1 69 ? -17.578 -5.883 -1.365 1 96.88 69 ALA B O 1
ATOM 1558 N N . VAL B 1 70 ? -18.734 -4.062 -1.11 1 94.94 70 VAL B N 1
ATOM 1559 C CA . VAL B 1 70 ? -19.078 -4.355 0.277 1 94.94 70 VAL B CA 1
ATOM 1560 C C . VAL B 1 70 ? -19.938 -5.613 0.343 1 94.94 70 VAL B C 1
ATOM 1562 O O . VAL B 1 70 ? -19.812 -6.414 1.273 1 94.94 70 VAL B O 1
ATOM 1565 N N . GLU B 1 71 ? -20.703 -5.746 -0.669 1 92.06 71 GLU B N 1
ATOM 1566 C CA . GLU B 1 71 ? -21.547 -6.934 -0.722 1 92.06 71 GLU B CA 1
ATOM 1567 C C . GLU B 1 71 ? -20.719 -8.195 -0.917 1 92.06 71 GLU B C 1
ATOM 1569 O O . GLU B 1 71 ? -21.156 -9.297 -0.581 1 92.06 71 GLU B O 1
ATOM 1574 N N . LEU B 1 72 ? -19.609 -8.023 -1.54 1 85.19 72 LEU B N 1
ATOM 1575 C CA . LEU B 1 72 ? -18.672 -9.141 -1.663 1 85.19 72 LEU B CA 1
ATOM 1576 C C . LEU B 1 72 ? -17.984 -9.43 -0.334 1 85.19 72 LEU B C 1
ATOM 1578 O O . LEU B 1 72 ? -17.141 -10.312 -0.249 1 85.19 72 LEU B O 1
ATOM 1582 N N . GLY B 1 73 ? -18.344 -8.656 0.627 1 78.75 73 GLY B N 1
ATOM 1583 C CA . GLY B 1 73 ? -17.828 -8.906 1.96 1 78.75 73 GLY B CA 1
ATOM 1584 C C . GLY B 1 73 ? -18.047 -10.32 2.445 1 78.75 73 GLY B C 1
ATOM 1585 O O . GLY B 1 73 ? -18.953 -11.008 1.953 1 78.75 73 GLY B O 1
ATOM 1586 N N . GLU B 1 74 ? -17 -10.891 3.068 1 80.38 74 GLU B N 1
ATOM 1587 C CA . GLU B 1 74 ? -17.016 -12.242 3.619 1 80.38 74 GLU B CA 1
ATOM 1588 C C . GLU B 1 74 ? -16.703 -13.281 2.549 1 80.38 74 GLU B C 1
ATOM 1590 O O . GLU B 1 74 ? -17.078 -14.445 2.668 1 80.38 74 GLU B O 1
ATOM 1595 N N . SER B 1 75 ? -16.234 -12.812 1.479 1 86.88 75 SER B N 1
ATOM 1596 C CA . SER B 1 75 ? -15.758 -13.758 0.478 1 86.88 75 SER B CA 1
ATOM 1597 C C . SER B 1 75 ? -14.367 -14.281 0.831 1 86.88 75 SER B C 1
ATOM 1599 O O . SER B 1 75 ? -13.719 -13.758 1.738 1 86.88 75 SER B O 1
ATOM 1601 N N . THR B 1 76 ? -14.062 -15.359 0.166 1 91.75 76 THR B N 1
ATOM 1602 C CA . THR B 1 76 ? -12.773 -16 0.408 1 91.75 76 THR B CA 1
ATOM 1603 C C . THR B 1 76 ? -11.727 -15.508 -0.593 1 91.75 76 THR B C 1
ATOM 1605 O O . THR B 1 76 ? -11.984 -15.477 -1.798 1 91.75 76 THR B O 1
ATOM 1608 N N . PHE B 1 77 ? -10.727 -15.109 -0.039 1 91.06 77 PHE B N 1
ATOM 1609 C CA . PHE B 1 77 ? -9.562 -14.68 -0.808 1 91.06 77 PHE B CA 1
ATOM 1610 C C . PHE B 1 77 ? -8.305 -15.391 -0.326 1 91.06 77 PHE B C 1
ATOM 1612 O O . PHE B 1 77 ? -7.867 -15.195 0.811 1 91.06 77 PHE B O 1
ATOM 1619 N N . ARG B 1 78 ? -7.73 -16.234 -1.161 1 92.06 78 ARG B N 1
ATOM 1620 C CA . ARG B 1 78 ? -6.574 -17.047 -0.817 1 92.06 78 ARG B CA 1
ATOM 1621 C C . ARG B 1 78 ? -6.836 -17.859 0.454 1 92.06 78 ARG B C 1
ATOM 1623 O O . ARG B 1 78 ? -5.977 -17.922 1.337 1 92.06 78 ARG B O 1
ATOM 1630 N N . GLY B 1 79 ? -7.973 -18.25 0.513 1 89.81 79 GLY B N 1
ATOM 1631 C CA . GLY B 1 79 ? -8.352 -19.156 1.584 1 89.81 79 GLY B CA 1
ATOM 1632 C C . GLY B 1 79 ? -8.742 -18.438 2.863 1 89.81 79 GLY B C 1
ATOM 1633 O O . GLY B 1 79 ? -9.039 -19.078 3.873 1 89.81 79 GLY B O 1
ATOM 1634 N N . ARG B 1 80 ? -8.758 -17.156 2.826 1 90.31 80 ARG B N 1
ATOM 1635 C CA . ARG B 1 80 ? -9.117 -16.375 4.008 1 90.31 80 ARG B CA 1
ATOM 1636 C C . ARG B 1 80 ? -10.367 -15.531 3.752 1 90.31 80 ARG B C 1
ATOM 1638 O O . ARG B 1 80 ? -10.555 -15.008 2.654 1 90.31 80 ARG B O 1
ATOM 1645 N N . ILE B 1 81 ? -11.141 -15.445 4.852 1 92.38 81 ILE B N 1
ATOM 1646 C CA . ILE B 1 81 ? -12.312 -14.578 4.754 1 92.38 81 ILE B CA 1
ATOM 1647 C C . ILE B 1 81 ? -11.891 -13.125 4.902 1 92.38 81 ILE B C 1
ATOM 1649 O O . ILE B 1 81 ? -11.273 -12.75 5.906 1 92.38 81 ILE B O 1
ATOM 1653 N N . ILE B 1 82 ? -12.273 -12.398 3.908 1 92.56 82 ILE B N 1
ATOM 1654 C CA . ILE B 1 82 ? -11.875 -10.992 3.945 1 92.56 82 ILE B CA 1
ATOM 1655 C C . ILE B 1 82 ? -13.062 -10.133 4.395 1 92.56 82 ILE B C 1
ATOM 1657 O O . ILE B 1 82 ? -14.219 -10.523 4.215 1 92.56 82 ILE B O 1
ATOM 1661 N N . LYS B 1 83 ? -12.719 -9.031 5.027 1 93.5 83 LYS B N 1
ATOM 1662 C CA . LYS B 1 83 ? -13.68 -8 5.395 1 93.5 83 LYS B CA 1
ATOM 1663 C C . LYS B 1 83 ? -13.617 -6.82 4.434 1 93.5 83 LYS B C 1
ATOM 1665 O O . LYS B 1 83 ? -12.531 -6.359 4.078 1 93.5 83 LYS B O 1
ATOM 1670 N N . VAL B 1 84 ? -14.781 -6.434 3.936 1 96.25 84 VAL B N 1
ATOM 1671 C CA . VAL B 1 84 ? -14.82 -5.301 3.018 1 96.25 84 VAL B CA 1
ATOM 1672 C C . VAL B 1 84 ? -15.711 -4.199 3.588 1 96.25 84 VAL B C 1
ATOM 1674 O O . VAL B 1 84 ? -16.891 -4.426 3.855 1 96.25 84 VAL B O 1
ATOM 1677 N N . LEU B 1 85 ? -15.117 -3.006 3.811 1 95.56 85 LEU B N 1
ATOM 1678 C CA . LEU B 1 85 ? -15.828 -1.847 4.34 1 95.56 85 LEU B CA 1
ATOM 1679 C C . LEU B 1 85 ? -15.562 -0.608 3.492 1 95.56 85 LEU B C 1
ATOM 1681 O O . LEU B 1 85 ? -14.484 -0.469 2.916 1 95.56 85 LEU B O 1
ATOM 1685 N N . PRO B 1 86 ? -16.641 0.251 3.453 1 95 86 PRO B N 1
ATOM 1686 C CA . PRO B 1 86 ? -16.297 1.531 2.824 1 95 86 PRO B CA 1
ATOM 1687 C C . PRO B 1 86 ? -15.133 2.24 3.512 1 95 86 PRO B C 1
ATOM 1689 O O . PRO B 1 86 ? -15.016 2.197 4.738 1 95 86 PRO B O 1
ATOM 1692 N N . LYS B 1 87 ? -14.281 2.812 2.672 1 93.25 87 LYS B N 1
ATOM 1693 C CA . LYS B 1 87 ? -13.148 3.533 3.248 1 93.25 87 LYS B CA 1
ATOM 1694 C C . LYS B 1 87 ? -13.617 4.758 4.027 1 93.25 87 LYS B C 1
ATOM 1696 O O . LYS B 1 87 ? -14.484 5.508 3.561 1 93.25 87 LYS B O 1
ATOM 1701 N N . ARG B 1 88 ? -12.984 4.914 5.16 1 84.5 88 ARG B N 1
ATOM 1702 C CA . ARG B 1 88 ? -13.266 6.086 5.984 1 84.5 88 ARG B CA 1
ATOM 1703 C C . ARG B 1 88 ? -12.273 7.207 5.699 1 84.5 88 ARG B C 1
ATOM 1705 O O . ARG B 1 88 ? -11.102 6.945 5.418 1 84.5 88 ARG B O 1
ATOM 1712 N N . THR B 1 89 ? -12.68 8.398 5.602 1 73.69 89 THR B N 1
ATOM 1713 C CA . THR B 1 89 ? -11.773 9.523 5.383 1 73.69 89 THR B CA 1
ATOM 1714 C C . THR B 1 89 ? -11.227 10.047 6.711 1 73.69 89 THR B C 1
ATOM 1716 O O . THR B 1 89 ? -11.984 10.281 7.652 1 73.69 89 THR B O 1
ATOM 1719 N N . ASN B 1 90 ? -9.859 9.875 6.887 1 61.34 90 ASN B N 1
ATOM 1720 C CA . ASN B 1 90 ? -9.266 10.43 8.102 1 61.34 90 ASN B CA 1
ATOM 1721 C C . ASN B 1 90 ? -9.148 11.945 8.031 1 61.34 90 ASN B C 1
ATOM 1723 O O . ASN B 1 90 ? -8.625 12.492 7.055 1 61.34 90 ASN B O 1
ATOM 1727 N N . MET B 1 91 ? -10.109 12.656 8.562 1 56.22 91 MET B N 1
ATOM 1728 C CA . MET B 1 91 ? -9.984 14.109 8.609 1 56.22 91 MET B CA 1
ATOM 1729 C C . MET B 1 91 ? -8.906 14.531 9.594 1 56.22 91 MET B C 1
ATOM 1731 O O . MET B 1 91 ? -8.844 14.023 10.719 1 56.22 91 MET B O 1
ATOM 1735 N N . PRO B 1 92 ? -7.832 15.25 8.953 1 46.97 92 PRO B N 1
ATOM 1736 C CA . PRO B 1 92 ? -6.902 15.859 9.898 1 46.97 92 PRO B CA 1
ATOM 1737 C C . PRO B 1 92 ? -7.613 16.594 11.039 1 46.97 92 PRO B C 1
ATOM 1739 O O . PRO B 1 92 ? -8.602 17.297 10.797 1 46.97 92 PRO B O 1
ATOM 1742 N N . GLY B 1 93 ? -7.434 16.062 12.336 1 50.38 93 GLY B N 1
ATOM 1743 C CA . GLY B 1 93 ? -7.977 16.625 13.562 1 50.38 93 GLY B CA 1
ATOM 1744 C C . GLY B 1 93 ? -9 15.719 14.234 1 50.38 93 GLY B C 1
ATOM 1745 O O . GLY B 1 93 ? -9.273 15.867 15.422 1 50.38 93 GLY B O 1
ATOM 1746 N N . ILE B 1 94 ? -9.859 15.141 13.398 1 46.38 94 ILE B N 1
ATOM 1747 C CA . ILE B 1 94 ? -10.875 14.336 14.07 1 46.38 94 ILE B CA 1
ATOM 1748 C C . ILE B 1 94 ? -10.352 12.914 14.281 1 46.38 94 ILE B C 1
ATOM 1750 O O . ILE B 1 94 ? -10.078 12.203 13.312 1 46.38 94 ILE B O 1
ATOM 1754 N N . SER B 1 95 ? -9.336 12.648 14.914 1 42.75 95 SER B N 1
ATOM 1755 C CA . SER B 1 95 ? -8.945 11.297 15.289 1 42.75 95 SER B CA 1
ATOM 1756 C C . SER B 1 95 ? -10.164 10.438 15.625 1 42.75 95 SER B C 1
ATOM 1758 O O . SER B 1 95 ? -10.844 10.688 16.625 1 42.75 95 SER B O 1
ATOM 1760 N N . SER B 1 96 ? -10.953 10.148 14.711 1 42.72 96 SER B N 1
ATOM 1761 C CA . SER B 1 96 ? -12.078 9.289 15.07 1 42.72 96 SER B CA 1
ATOM 1762 C C . SER B 1 96 ? -11.594 7.961 15.648 1 42.72 96 SER B C 1
ATOM 1764 O O . SER B 1 96 ? -11.703 6.918 15 1 42.72 96 SER B O 1
ATOM 1766 N N . THR B 1 97 ? -10.391 7.852 16.062 1 39.47 97 THR B N 1
ATOM 1767 C CA . THR B 1 97 ? -10.234 6.594 16.797 1 39.47 97 THR B CA 1
ATOM 1768 C C . THR B 1 97 ? -11.406 6.359 17.734 1 39.47 97 THR B C 1
ATOM 1770 O O . THR B 1 97 ? -11.406 6.828 18.875 1 39.47 97 THR B O 1
ATOM 1773 N N . ASP B 1 98 ? -12.562 6.68 17.297 1 36.09 98 ASP B N 1
ATOM 1774 C CA . ASP B 1 98 ? -13.625 6.262 18.203 1 36.09 98 ASP B CA 1
ATOM 1775 C C . ASP B 1 98 ? -13.609 4.746 18.406 1 36.09 98 ASP B C 1
ATOM 1777 O O . ASP B 1 98 ? -14.141 3.996 17.594 1 36.09 98 ASP B O 1
ATOM 1781 N N . ARG B 1 99 ? -12.375 4.16 18.578 1 34.41 99 ARG B N 1
ATOM 1782 C CA . ARG B 1 99 ? -12.578 2.854 19.188 1 34.41 99 ARG B CA 1
ATOM 1783 C C . ARG B 1 99 ? -13.656 2.916 20.281 1 34.41 99 ARG B C 1
ATOM 1785 O O . ARG B 1 99 ? -13.523 3.662 21.25 1 34.41 99 ARG B O 1
ATOM 1792 N N . GLY B 1 100 ? -14.82 3.023 19.797 1 34.12 100 GLY B N 1
ATOM 1793 C CA . GLY B 1 100 ? -15.883 2.846 20.781 1 34.12 100 GLY B CA 1
ATOM 1794 C C . GLY B 1 100 ? -15.562 1.797 21.828 1 34.12 100 GLY B C 1
ATOM 1795 O O . GLY B 1 100 ? -15.562 0.599 21.531 1 34.12 100 GLY B O 1
ATOM 1796 N N . GLY B 1 101 ? -14.383 1.876 22.359 1 33.69 101 GLY B N 1
ATOM 1797 C CA . GLY B 1 101 ? -14.352 1.137 23.625 1 33.69 101 GLY B CA 1
ATOM 1798 C C . GLY B 1 101 ? -15.641 1.241 24.406 1 33.69 101 GLY B C 1
ATOM 1799 O O . GLY B 1 101 ? -16.094 2.342 24.734 1 33.69 101 GLY B O 1
ATOM 1800 N N . SER B 1 102 ? -16.578 0.421 23.953 1 34.56 102 SER B N 1
ATOM 1801 C CA . SER B 1 102 ? -17.672 0.176 24.891 1 34.56 102 SER B CA 1
ATOM 1802 C C . SER B 1 102 ? -17.141 0.015 26.312 1 34.56 102 SER B C 1
ATOM 1804 O O . SER B 1 102 ? -16.469 -0.968 26.625 1 34.56 102 SER B O 1
ATOM 1806 N N . ARG B 1 103 ? -16.547 1.033 26.844 1 33.06 103 ARG B N 1
ATOM 1807 C CA . ARG B 1 103 ? -16.391 0.976 28.297 1 33.06 103 ARG B CA 1
ATOM 1808 C C . ARG B 1 103 ? -17.625 0.374 28.953 1 33.06 103 ARG B C 1
ATOM 1810 O O . ARG B 1 103 ? -18.734 0.913 28.828 1 33.06 103 ARG B O 1
ATOM 1817 N N . GLY B 1 104 ? -17.828 -0.914 28.797 1 31.91 104 GLY B N 1
ATOM 1818 C CA . GLY B 1 104 ? -18.797 -1.609 29.641 1 31.91 104 GLY B CA 1
ATOM 1819 C C . GLY B 1 104 ? -18.906 -1.018 31.031 1 31.91 104 GLY B C 1
ATOM 1820 O O . GLY B 1 104 ? -17.922 -0.983 31.781 1 31.91 104 GLY B O 1
ATOM 1821 N N . ALA B 1 105 ? -19.516 0.109 31.109 1 34.84 105 ALA B N 1
ATOM 1822 C CA . ALA B 1 105 ? -20.016 0.592 32.406 1 34.84 105 ALA B CA 1
ATOM 1823 C C . ALA B 1 105 ? -20.516 -0.562 33.25 1 34.84 105 ALA B C 1
ATOM 1825 O O . ALA B 1 105 ? -21.516 -1.203 32.938 1 34.84 105 ALA B O 1
ATOM 1826 N N . PHE B 1 106 ? -19.562 -1.444 33.656 1 34.31 106 PHE B N 1
ATOM 1827 C CA . PHE B 1 106 ? -19.906 -2.414 34.688 1 34.31 106 PHE B CA 1
ATOM 1828 C C . PHE B 1 106 ? -20.781 -1.778 35.75 1 34.31 106 PHE B C 1
ATOM 1830 O O . PHE B 1 106 ? -20.312 -0.942 36.531 1 34.31 106 PHE B O 1
ATOM 1837 N N . HIS B 1 107 ? -21.953 -1.438 35.312 1 33.66 107 HIS B N 1
ATOM 1838 C CA . HIS B 1 107 ? -22.938 -1.099 36.344 1 33.66 107 HIS B CA 1
ATOM 1839 C C . HIS B 1 107 ? -22.906 -2.111 37.5 1 33.66 107 HIS B C 1
ATOM 1841 O O . HIS B 1 107 ? -23.219 -3.289 37.281 1 33.66 107 HIS B O 1
ATOM 1847 N N . GLY B 1 108 ? -21.688 -2.229 38.125 1 32.75 108 GLY B N 1
ATOM 1848 C CA . GLY B 1 108 ? -21.75 -2.943 39.406 1 32.75 108 GLY B CA 1
ATOM 1849 C C . GLY B 1 108 ? -23.047 -2.701 40.156 1 32.75 108 GLY B C 1
ATOM 1850 O O . GLY B 1 108 ? -23.359 -1.562 40.5 1 32.75 108 GLY B O 1
ATOM 1851 N N . ARG B 1 109 ? -24 -3.449 39.812 1 31.92 109 ARG B N 1
ATOM 1852 C CA . ARG B 1 109 ? -25.359 -3.516 40.375 1 31.92 109 ARG B CA 1
ATOM 1853 C C . ARG B 1 109 ? -25.344 -3.443 41.875 1 31.92 109 ARG B C 1
ATOM 1855 O O . ARG B 1 109 ? -26.25 -2.865 42.5 1 31.92 109 ARG B O 1
ATOM 1862 N N . GLY B 1 110 ? -24.547 -4.391 42.469 1 34.41 110 GLY B N 1
ATOM 1863 C CA . GLY B 1 110 ? -25.172 -5.047 43.594 1 34.41 110 GLY B CA 1
ATOM 1864 C C . GLY B 1 110 ? -25.266 -4.16 44.844 1 34.41 110 GLY B C 1
ATOM 1865 O O . GLY B 1 110 ? -24.312 -4.07 45.625 1 34.41 110 GLY B O 1
ATOM 1866 N N . ALA B 1 111 ? -25.438 -2.881 44.812 1 33.66 111 ALA B N 1
ATOM 1867 C CA . ALA B 1 111 ? -25.406 -2.08 46.031 1 33.66 111 ALA B CA 1
ATOM 1868 C C . ALA B 1 111 ? -26.375 -2.627 47.062 1 33.66 111 ALA B C 1
ATOM 1870 O O . ALA B 1 111 ? -27.594 -2.473 46.938 1 33.66 111 ALA B O 1
ATOM 1871 N N . LEU B 1 112 ? -26.203 -3.807 47.344 1 30.53 112 LEU B N 1
ATOM 1872 C CA . LEU B 1 112 ? -27.203 -4.227 48.344 1 30.53 112 LEU B CA 1
ATOM 1873 C C . LEU B 1 112 ? -27.328 -3.195 49.469 1 30.53 112 LEU B C 1
ATOM 1875 O O . LEU B 1 112 ? -26.438 -2.371 49.656 1 30.53 112 LEU B O 1
ATOM 1879 N N . PRO B 1 113 ? -28.016 -3.631 50.656 1 31.14 113 PRO B N 1
ATOM 1880 C CA . PRO B 1 113 ? -28.969 -3.039 51.625 1 31.14 113 PRO B CA 1
ATOM 1881 C C . PRO B 1 113 ? -28.281 -2.174 52.656 1 31.14 113 PRO B C 1
ATOM 1883 O O . PRO B 1 113 ? -27.109 -2.381 52.969 1 31.14 113 PRO B O 1
ATOM 1886 N N . ARG B 1 114 ? -28.844 -1.078 53.031 1 26.48 114 ARG B N 1
ATOM 1887 C CA . ARG B 1 114 ? -28.688 0.087 53.875 1 26.48 114 ARG B CA 1
ATOM 1888 C C . ARG B 1 114 ? -28.281 -0.329 55.281 1 26.48 114 ARG B C 1
ATOM 1890 O O . ARG B 1 114 ? -28.406 -1.497 55.656 1 26.48 114 ARG B O 1
ATOM 1897 N N . ARG B 1 115 ? -28.172 0.704 56.281 1 28.11 115 ARG B N 1
ATOM 1898 C CA . ARG B 1 115 ? -27.578 1.431 57.406 1 28.11 115 ARG B CA 1
ATOM 1899 C C . ARG B 1 115 ? -28.047 0.844 58.719 1 28.11 115 ARG B C 1
ATOM 1901 O O . ARG B 1 115 ? -29.188 1.064 59.156 1 28.11 115 ARG B O 1
ATOM 1908 N N . SER B 1 116 ? -28.016 -0.395 59.031 1 30.09 116 SER B N 1
ATOM 1909 C CA . SER B 1 116 ? -28.594 -0.521 60.375 1 30.09 116 SER B CA 1
ATOM 1910 C C . SER B 1 116 ? -27.703 0.131 61.406 1 30.09 116 SER B C 1
ATOM 1912 O O . SER B 1 116 ? -26.844 -0.527 62 1 30.09 116 SER B O 1
ATOM 1914 N N . SER B 1 117 ? -27.016 1.156 61.156 1 28.89 117 SER B N 1
ATOM 1915 C CA . SER B 1 117 ? -26.156 1.69 62.188 1 28.89 117 SER B CA 1
ATOM 1916 C C . SER B 1 117 ? -26.953 1.989 63.469 1 28.89 117 SER B C 1
ATOM 1918 O O . SER B 1 117 ? -27.766 2.92 63.5 1 28.89 117 SER B O 1
ATOM 1920 N N . PHE B 1 118 ? -27.469 0.987 64.188 1 27.28 118 PHE B N 1
ATOM 1921 C CA . PHE B 1 118 ? -28.031 1.395 65.438 1 27.28 118 PHE B CA 1
ATOM 1922 C C . PHE B 1 118 ? -27.031 2.23 66.25 1 27.28 118 PHE B C 1
ATOM 1924 O O . PHE B 1 118 ? -25.859 1.877 66.312 1 27.28 118 PHE B O 1
ATOM 1931 N N . CYS B 1 119 ? -27.375 3.432 66.688 1 25.41 119 CYS B N 1
ATOM 1932 C CA . CYS B 1 119 ? -26.969 4.699 67.312 1 25.41 119 CYS B CA 1
ATOM 1933 C C . CYS B 1 119 ? -26.219 4.469 68.625 1 25.41 119 CYS B C 1
ATOM 1935 O O . CYS B 1 119 ? -25.297 5.215 68.938 1 25.41 119 CYS B O 1
ATOM 1937 N N . GLY B 1 120 ? -26.781 3.717 69.562 1 24.62 120 GLY B N 1
ATOM 1938 C CA . GLY B 1 120 ? -26.922 4.402 70.812 1 24.62 120 GLY B CA 1
ATOM 1939 C C . GLY B 1 120 ? -25.594 4.684 71.5 1 24.62 120 GLY B C 1
ATOM 1940 O O . GLY B 1 120 ? -24.578 4.094 71.188 1 24.62 120 GLY B O 1
ATOM 1941 N N . GLY B 1 121 ? -25.516 5.59 72.688 1 25.92 121 GLY B N 1
ATOM 1942 C CA . GLY B 1 121 ? -25.109 6.77 73.375 1 25.92 121 GLY B CA 1
ATOM 1943 C C . GLY B 1 121 ? -24.109 6.469 74.5 1 25.92 121 GLY B C 1
ATOM 1944 O O . GLY B 1 121 ? -23.75 7.352 75.312 1 25.92 121 GLY B O 1
ATOM 1945 N N . GLN B 1 122 ? -23.484 5.25 74.75 1 26.84 122 GLN B N 1
ATOM 1946 C CA . GLN B 1 122 ? -23.188 5.281 76.188 1 26.84 122 GLN B CA 1
ATOM 1947 C C . GLN B 1 122 ? -22.047 6.254 76.438 1 26.84 122 GLN B C 1
ATOM 1949 O O . GLN B 1 122 ? -20.969 6.152 75.875 1 26.84 122 GLN B O 1
ATOM 1954 N N . ARG B 1 123 ? -22.234 7.34 77.188 1 24.94 123 ARG B N 1
ATOM 1955 C CA . ARG B 1 123 ? -21.594 8.57 77.625 1 24.94 123 ARG B CA 1
ATOM 1956 C C . ARG B 1 123 ? -20.516 8.273 78.688 1 24.94 123 ARG B C 1
ATOM 1958 O O . ARG B 1 123 ? -19.469 8.922 78.688 1 24.94 123 ARG B O 1
ATOM 1965 N N . LEU B 1 124 ? -20.688 7.375 79.812 1 29.84 124 LEU B N 1
ATOM 1966 C CA . LEU B 1 124 ? -20.484 7.965 81.125 1 29.84 124 LEU B CA 1
ATOM 1967 C C . LEU B 1 124 ? -19 8.211 81.375 1 29.84 124 LEU B C 1
ATOM 1969 O O . LEU B 1 124 ? -18.172 7.355 81.062 1 29.84 124 LEU B O 1
ATOM 1973 N N . ARG B 1 125 ? -18.547 9.469 81.75 1 31.72 125 ARG B N 1
ATOM 1974 C CA . ARG B 1 125 ? -17.422 10.336 82.062 1 31.72 125 ARG B CA 1
ATOM 1975 C C . ARG B 1 125 ? -16.812 9.969 83.438 1 31.72 125 ARG B C 1
ATOM 1977 O O . ARG B 1 125 ? -15.961 10.695 83.938 1 31.72 125 ARG B O 1
ATOM 1984 N N . PRO B 1 126 ? -16.422 8.758 83.938 1 31.06 126 PRO B N 1
ATOM 1985 C CA . PRO B 1 126 ? -16.219 8.93 85.375 1 31.06 126 PRO B CA 1
ATOM 1986 C C . PRO B 1 126 ? -15.008 9.812 85.688 1 31.06 126 PRO B C 1
ATOM 1988 O O . PRO B 1 126 ? -13.938 9.633 85.062 1 31.06 126 PRO B O 1
ATOM 1991 N N . ARG B 1 127 ? -15.062 11.094 86.25 1 31.81 127 ARG B N 1
ATOM 1992 C CA . ARG B 1 127 ? -14.203 12.203 86.625 1 31.81 127 ARG B CA 1
ATOM 1993 C C . ARG B 1 127 ? -13.312 11.82 87.812 1 31.81 127 ARG B C 1
ATOM 1995 O O . ARG B 1 127 ? -12.297 12.469 88.062 1 31.81 127 ARG B O 1
ATOM 2002 N N . GLY B 1 128 ? -13.648 10.891 88.688 1 32.5 128 GLY B N 1
ATOM 2003 C CA . GLY B 1 128 ? -13.273 11.359 90.062 1 32.5 128 GLY B CA 1
ATOM 2004 C C . GLY B 1 128 ? -11.789 11.664 90.188 1 32.5 128 GLY B C 1
ATOM 2005 O O . GLY B 1 128 ? -10.969 11.07 89.438 1 32.5 128 GLY B O 1
ATOM 2006 N N . ARG B 1 129 ? -11.383 12.844 90.812 1 33.19 129 ARG B N 1
ATOM 2007 C CA . ARG B 1 129 ? -10.414 13.805 91.375 1 33.19 129 ARG B CA 1
ATOM 2008 C C . ARG B 1 129 ? -9.422 13.125 92.312 1 33.19 129 ARG B C 1
ATOM 2010 O O . ARG B 1 129 ? -8.211 13.281 92.125 1 33.1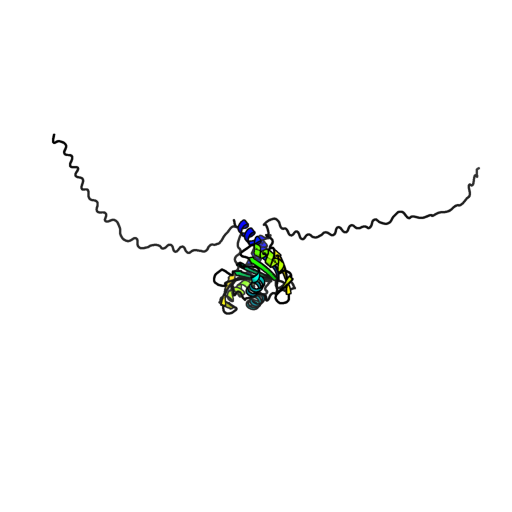9 129 ARG B O 1
ATOM 2017 N N . VAL B 1 130 ? -9.844 12.805 93.562 1 32.16 130 VAL B N 1
ATOM 2018 C CA . VAL B 1 130 ? -9.266 13.383 94.75 1 32.16 130 VAL B CA 1
ATOM 2019 C C . VAL B 1 130 ? -7.977 12.641 95.125 1 32.16 130 VAL B C 1
ATOM 2021 O O . VAL B 1 130 ? -6.992 13.258 95.562 1 32.16 130 VAL B O 1
ATOM 2024 N N . HIS B 1 131 ? -7.867 11.32 95.375 1 28.75 131 HIS B N 1
ATOM 2025 C CA . HIS B 1 131 ? -7.441 10.992 96.688 1 28.75 131 HIS B CA 1
ATOM 2026 C C . HIS B 1 131 ? -5.961 11.297 96.938 1 28.75 131 HIS B C 1
ATOM 2028 O O . HIS B 1 131 ? -5.102 10.641 96.312 1 28.75 131 HIS B O 1
ATOM 2034 N N . ARG B 1 132 ? -5.641 12.719 96.812 1 21.75 132 ARG B N 1
ATOM 2035 C CA . ARG B 1 132 ? -5.273 13.281 98.125 1 21.75 132 ARG B CA 1
ATOM 2036 C C . ARG B 1 132 ? -6.453 13.234 99.125 1 21.75 132 ARG B C 1
ATOM 2038 O O . ARG B 1 132 ? -7.59 13.508 98.688 1 21.75 132 ARG B O 1
#

Nearest PDB structures (foldseek):
  2jwn-assembly1_B  TM=8.521E-01  e=9.873E-15  Xenopus laevis
  3b4d-assembly1_A  TM=9.555E-01  e=2.390E-12  Homo sapiens
  3ucg-assembly1_A-2  TM=9.121E-01  e=1.022E-12  Homo sapiens
  4yud-assembly1_A  TM=9.281E-01  e=2.213E-07  Homo sapiens
  2cq4-assembly1_A  TM=8.950E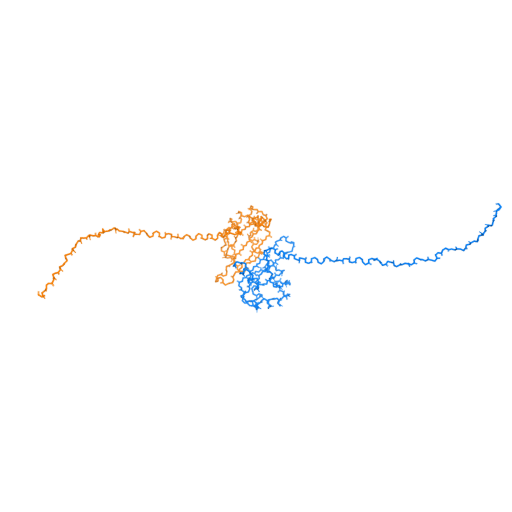-01  e=2.213E-07  Homo sapiens

Sequence (264 aa):
RATQEKMEVDQRSVYVGNVDYGGSAEELESHFNSCGQINRVTILCDKFSGHPKGYAYIEFADKSSVKAAVELGESTFRGRIIKVLPKRTNMPGISSTDRGGSRGAFHGRGALPRRSSFCGGQRLRPRGRVHRRATQEKMEVDQRSVYVGNVDYGGSAEELESHFNSCGQINRVTILCDKFSGHPKGYAYIEFADKSSVKAAVELGESTFRGRIIKVLPKRTNMPGISSTDRGGSRGAFHGRGALPRRSSFCGGQRLRPRGRVHR

Organism: Podarcis muralis (NCBI:txid64176)

Radius of gyration: 37.64 Å; Cα contacts (8 Å, |Δi|>4): 398; chains: 2; bounding box: 65×98×165 Å